Protein 3Q9V (pdb70)

Nearest PDB structures (foldseek):
  3q9v-assembly1_A  TM=1.010E+00  e=3.747E-18  Deinococcus radiodurans
  3q9v-assembly1_B-2  TM=9.767E-01  e=2.794E-15  Deinococcus radiodurans
  4u88-assembly2_B  TM=8.669E-01  e=4.379E-07  Staphylococcus aureus USA300-ISMMS1
  4qwq-assembly1_B  TM=8.942E-01  e=1.086E-06  Staphylococcus aureus
  1ys6-assembly1_A  TM=8.537E-01  e=1.824E-06  Mycobacterium tuberculosis

CATH classification: 1.10.10.10

Secondary structure (DSSP, 8-state):
--EEETTEEEETTTTEEEETTEEP---HHHHHHHHHHTTSTTPPPPHHHHHHHHHTT---TT--HHHHHHHHHHHHHHHTT-TT-S------------/---EEETTEEEETTTTEEEETTEE----HHHHHHHHHHTTSTT----HHHHHHHHSTT---TT--HHHHHHHHHHHHHHHTT--S-S------------

InterPro domains:
  IPR001789 Signal transduction response regulator, receiver domain [PF00072] (6-115)
  IPR001789 Signal transduction response regulator, receiver domain [PS50110] (5-118)
  IPR001789 Signal transduction response regulator, receiver domain [SM00448] (4-114)
  IPR001867 OmpR/PhoB-type DNA-binding domain [PF00486] (144-215)
  IPR001867 OmpR/PhoB-type DNA-binding domain [PS51755] (123-221)
  IPR001867 OmpR/PhoB-type DNA-binding domain [SM00862] (144-215)
  IPR001867 OmpR/PhoB-type DNA-binding domain [cd00383] (131-215)
  IPR011006 CheY-like superfamily [SSF52172] (1-179)
  IPR036388 Winged helix-like DNA-binding domain superfamily [G3DSA:1.10.10.10] (117-216)
  IPR039420 Transcriptional regulatory protein WalR-like [PTHR48111] (5-344)

B-factor: mean 20.54, std 7.73, range [3.42, 54.16]

Sequence (197 aa):
ESLSMGDLTLDPQKRLVTYKGEEELRLSPKEFDILALLIRQPGRVYSRQEIGQEIWQGRLPEGSNVVDVHMANLRAKLRDLDGYGLLRTVRGVGYALRGSESLSMGDLTLDPQKRLVTYKGEELRLSPKEFDILALLIRQPGRVYSRQEIGQEIWQGRLPEGSNVVDVHMANLRAKLRDLDGYGLLRTVRGVGYALRG

Structure (mmCIF, N/CA/C/O backbone):
data_3Q9V
#
_entry.id   3Q9V
#
_cell.length_a   49.251
_cell.length_b   37.602
_cell.length_c   48.573
_cell.angle_alpha   90.000
_cell.angle_beta   113.920
_cell.angle_gamma   90.000
#
_symmetry.space_group_name_H-M   'P 1 2 1'
#
loop_
_entity.id
_entity.type
_entity.pdbx_description
1 polymer 'DNA-binding response regulator'
2 water water
#
loop_
_atom_site.group_PDB
_atom_site.id
_atom_site.type_symbol
_atom_site.label_atom_id
_atom_site.label_alt_id
_atom_site.label_comp_id
_atom_site.label_asym_id
_atom_site.label_entity_id
_atom_site.label_seq_id
_atom_site.pdbx_PDB_ins_code
_atom_site.Cartn_x
_atom_site.Cartn_y
_atom_site.Cartn_z
_atom_site.occupancy
_atom_site.B_iso_or_equiv
_atom_site.auth_seq_id
_atom_site.auth_comp_id
_atom_site.auth_asym_id
_atom_site.auth_atom_id
_atom_site.pdbx_PDB_model_num
ATOM 1 N N . GLU A 1 36 ? -2.58900 21.71700 12.34100 1.000 39.27000 124 GLU A N 1
ATOM 2 C CA . GLU A 1 36 ? -2.65600 21.61000 10.88900 1.000 41.59000 124 GLU A CA 1
ATOM 3 C C . GLU A 1 36 ? -1.26100 21.40500 10.30000 1.000 31.50000 124 GLU A C 1
ATOM 4 O O . GLU A 1 36 ? -0.28700 21.23200 11.03500 1.000 34.08000 124 GLU A O 1
ATOM 10 N N . SER A 1 37 ? -1.16200 21.41800 8.97500 1.000 32.96000 125 SER A N 1
ATOM 11 C CA . SER A 1 37 ? 0.13100 21.26900 8.33000 1.000 25.25000 125 SER A CA 1
ATOM 12 C C . SER A 1 37 ? 0.74600 22.63100 8.05000 1.000 23.77000 125 SER A C 1
ATOM 13 O O . SER A 1 37 ? 0.05600 23.64600 7.91500 1.000 27.36000 125 SER A O 1
ATOM 16 N N . LEU A 1 38 ? 2.06700 22.63900 7.98000 1.000 16.87000 126 LEU A N 1
ATOM 17 C CA . LEU A 1 38 ? 2.84400 23.83200 7.71200 1.000 19.26000 126 LEU A CA 1
ATOM 18 C C . LEU A 1 38 ? 3.51900 23.63800 6.36900 1.000 22.79000 126 LEU A C 1
ATOM 19 O O . LEU A 1 38 ? 4.15600 22.60200 6.14200 1.000 20.26000 126 LEU A O 1
ATOM 24 N N . SER A 1 39 ? 3.35600 24.60500 5.47000 1.000 16.80000 127 SER A N 1
ATOM 25 C CA . SER A 1 39 ? 3.95000 24.51900 4.14800 1.000 16.91000 127 SER A CA 1
ATOM 26 C C . SER A 1 39 ? 5.06300 25.54000 4.01700 1.000 20.24000 127 SER A C 1
ATOM 27 O O . SER A 1 39 ? 4.95700 26.66400 4.51200 1.000 22.11000 127 SER A O 1
ATOM 30 N N . MET A 1 40 ? 6.12600 25.14200 3.34400 1.000 16.24000 128 MET A N 1
ATOM 31 C CA . MET A 1 40 ? 7.23000 26.05700 3.10100 1.000 18.46000 128 MET A CA 1
ATOM 32 C C . MET A 1 40 ? 7.78600 25.69200 1.73400 1.000 17.50000 128 MET A C 1
ATOM 33 O O . MET A 1 40 ? 8.31000 24.58800 1.55200 1.000 16.65000 128 MET A O 1
ATOM 38 N N . GLY A 1 41 ? 7.63800 26.59000 0.76600 1.000 18.47000 129 GLY A N 1
ATOM 39 C CA . GLY A 1 41 ? 7.90300 26.19600 -0.60400 1.000 21.34000 129 GLY A CA 1
ATOM 40 C C . GLY A 1 41 ? 7.05200 24.99300 -0.94500 1.000 19.16000 129 GLY A C 1
ATOM 41 O O . GLY A 1 41 ? 5.86300 24.93000 -0.60800 1.000 18.17000 129 GLY A O 1
ATOM 42 N N . ASP A 1 42 ? 7.66400 23.99900 -1.58300 1.000 16.27000 130 ASP A N 1
ATOM 43 C CA . ASP A 1 42 ? 6.95000 22.79200 -1.97000 1.000 16.91000 130 ASP A CA 1
ATOM 44 C C . ASP A 1 42 ? 6.95700 21.73100 -0.88900 1.000 14.91000 130 ASP A C 1
ATOM 45 O O . ASP A 1 42 ? 6.48900 20.61500 -1.13700 1.000 14.88000 130 ASP A O 1
ATOM 50 N N . LEU A 1 43 ? 7.45400 22.05900 0.29400 1.000 14.52000 131 LEU A N 1
ATOM 51 C CA . LEU A 1 43 ? 7.43500 21.14900 1.42500 1.000 14.46000 131 LEU A CA 1
ATOM 52 C C . LEU A 1 43 ? 6.18500 21.39000 2.25700 1.000 14.29000 131 LEU A C 1
ATOM 53 O O . LEU A 1 43 ? 5.83900 22.53700 2.55100 1.000 18.40000 131 LEU A O 1
ATOM 58 N N . THR A 1 44 ? 5.50600 20.31300 2.64000 1.000 13.67000 132 THR A N 1
ATOM 59 C CA . THR A 1 44 ? 4.40700 20.41900 3.58600 1.000 12.81000 132 THR A CA 1
ATOM 60 C C . THR A 1 44 ? 4.62900 19.39700 4.68000 1.000 15.73000 132 THR A C 1
ATOM 61 O O . THR A 1 44 ? 4.80300 18.20900 4.39100 1.000 15.16000 132 THR A O 1
ATOM 65 N N . LEU A 1 45 ? 4.64900 19.85900 5.92700 1.000 15.58000 133 LEU A N 1
ATOM 66 C CA . LEU A 1 45 ? 4.98200 19.00900 7.06200 1.000 15.20000 133 LEU A CA 1
ATOM 67 C C . LEU A 1 45 ? 3.85900 19.06100 8.08900 1.000 15.78000 133 LEU A C 1
ATOM 68 O O . LEU A 1 45 ? 3.43500 20.14200 8.50200 1.000 16.22000 133 LEU A O 1
ATOM 73 N N . ASP A 1 46 ? 3.39700 1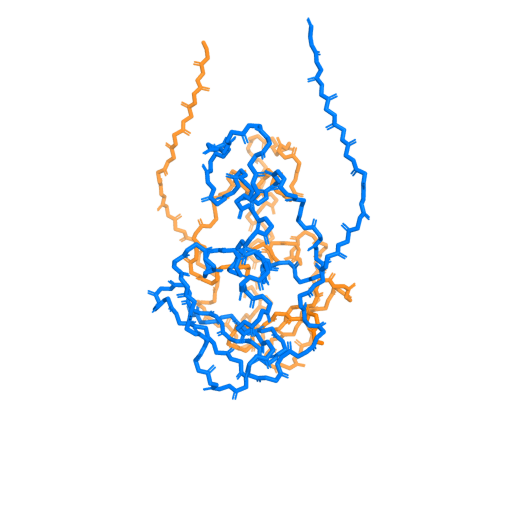7.89100 8.51200 1.000 14.52000 134 ASP A N 1
ATOM 74 C CA . ASP A 1 46 ? 2.35000 17.77400 9.53000 1.000 15.20000 134 ASP A CA 1
ATOM 75 C C . ASP A 1 46 ? 2.91000 16.97300 10.69500 1.000 15.27000 134 ASP A C 1
ATOM 76 O O . ASP A 1 46 ? 3.07600 15.74700 10.58200 1.000 13.77000 134 ASP A O 1
ATOM 81 N N . PRO A 1 47 ? 3.25700 17.61800 11.81200 1.000 16.14000 135 PRO A N 1
ATOM 82 C CA . PRO A 1 47 ? 3.86900 16.88100 12.93000 1.000 21.53000 135 PRO A CA 1
ATOM 83 C C . PRO A 1 47 ? 2.97000 15.82200 13.53500 1.000 18.99000 135 PRO A C 1
ATOM 84 O O . PRO A 1 47 ? 3.47100 14.78300 13.98900 1.000 19.25000 135 PRO A O 1
ATOM 88 N N . GLN A 1 48 ? 1.65900 16.05500 13.57400 1.000 20.20000 136 GLN A N 1
ATOM 89 C CA . GLN A 1 48 ? 0.76700 15.08800 14.20300 1.000 20.78000 136 GLN A CA 1
ATOM 90 C C . GLN A 1 48 ? 0.68300 13.81200 13.37800 1.000 20.18000 136 GLN A C 1
ATOM 91 O O . GLN A 1 48 ? 0.71400 12.70400 13.92400 1.000 22.31000 136 GLN A O 1
ATOM 97 N N . LYS A 1 49 ? 0.59700 13.94500 12.05400 1.000 16.74000 137 LYS A N 1
ATOM 98 C CA . LYS A 1 49 ? 0.56500 12.76300 11.19900 1.000 14.77000 137 LYS A CA 1
ATOM 99 C C . LYS A 1 49 ? 1.93800 12.18600 10.91100 1.000 14.30000 137 LYS A C 1
ATOM 100 O O . LYS A 1 49 ? 2.01200 11.11500 10.30000 1.000 14.06000 137 LYS A O 1
ATOM 106 N N . ARG A 1 50 ? 3.01500 12.86300 11.31400 1.000 15.05000 138 ARG A N 1
ATOM 107 C CA . ARG A 1 50 ? 4.36800 12.46200 10.93200 1.000 14.75000 138 ARG A CA 1
ATOM 108 C C . ARG A 1 50 ? 4.46000 12.33000 9.41900 1.000 15.28000 138 ARG A C 1
ATOM 109 O O . ARG A 1 50 ? 5.05000 11.38500 8.88700 1.000 15.32000 138 ARG A O 1
ATOM 117 N N . LEU A 1 51 ? 3.85400 13.28500 8.71900 1.000 11.80000 139 LEU A N 1
ATOM 118 C CA . LEU A 1 51 ? 3.76100 13.25500 7.26400 1.000 12.63000 139 LEU A CA 1
ATOM 119 C C . LEU A 1 51 ? 4.41300 14.50300 6.70500 1.000 14.06000 139 LEU A C 1
ATOM 120 O O . LEU A 1 51 ? 4.05300 15.62000 7.08500 1.000 14.33000 139 LEU A O 1
ATOM 125 N N . VAL A 1 52 ? 5.37700 14.32400 5.81700 1.000 12.71000 140 VAL A N 1
ATOM 126 C CA . VAL A 1 52 ? 5.97300 15.45800 5.13000 1.000 10.32000 140 VAL A CA 1
ATOM 127 C C . VAL A 1 52 ? 6.03500 15.11300 3.66000 1.000 15.42000 140 VAL A C 1
ATOM 128 O O . VAL A 1 52 ? 6.39300 13.98500 3.29300 1.000 13.70000 140 VAL A O 1
ATOM 132 N N . THR A 1 53 ? 5.64400 16.05300 2.81700 1.000 10.98000 141 THR A N 1
ATOM 133 C CA . THR A 1 53 ? 5.66000 15.84300 1.38600 1.000 12.43000 141 THR A CA 1
ATOM 134 C C . THR A 1 53 ? 6.51600 16.89800 0.72200 1.000 13.38000 141 THR A C 1
ATOM 135 O O . THR A 1 53 ? 6.60900 18.02800 1.19600 1.000 11.83000 141 THR A O 1
ATOM 139 N N . TYR A 1 54 ? 7.13100 16.51100 -0.38600 1.000 12.20000 142 TYR A N 1
ATOM 140 C CA . TYR A 1 54 ? 7.78800 17.45600 -1.27700 1.000 10.53000 142 TYR A CA 1
ATOM 141 C C . TYR A 1 54 ? 7.10900 17.34800 -2.63400 1.000 13.94000 142 TYR A C 1
ATOM 142 O O . TYR A 1 54 ? 7.12300 16.28100 -3.25000 1.000 14.34000 142 TYR A O 1
ATOM 151 N N . LYS A 1 55 ? 6.50700 18.45000 -3.08300 1.000 12.41000 143 LYS A N 1
ATOM 152 C CA . LYS A 1 55 ? 5.71700 18.45500 -4.31500 1.000 15.20000 143 LYS A CA 1
ATOM 153 C C . LYS A 1 55 ? 4.70400 17.31700 -4.31000 1.000 15.95000 143 LYS A C 1
ATOM 154 O O . LYS A 1 55 ? 4.54000 16.59200 -5.29600 1.000 16.79000 143 LYS A O 1
ATOM 160 N N . GLY A 1 56 ? 4.04700 17.14200 -3.16200 1.000 15.81000 144 GLY A N 1
ATOM 161 C CA . GLY A 1 56 ? 2.97000 16.18900 -3.00800 1.000 14.38000 144 GLY A CA 1
ATOM 162 C C . GLY A 1 56 ? 3.38600 14.75200 -2.79000 1.000 15.43000 144 GLY A C 1
ATOM 163 O O . GLY A 1 56 ? 2.52000 13.91800 -2.50200 1.000 16.87000 144 GLY A O 1
ATOM 164 N N . GLU A 1 57 ? 4.67400 14.42900 -2.91500 1.000 12.29000 145 GLU A N 1
ATOM 165 C CA . GLU A 1 57 ? 5.16200 13.07100 -2.73600 1.000 14.84000 145 GLU A CA 1
ATOM 166 C C . GLU A 1 57 ? 5.71600 12.90700 -1.33500 1.000 11.54000 145 GLU A C 1
ATOM 167 O O . GLU A 1 57 ? 6.41800 13.78500 -0.83200 1.000 14.25000 145 GLU A O 1
ATOM 173 N N . GLU A 1 58 ? 5.40800 11.78000 -0.70800 1.000 13.44000 146 GLU A N 1
ATOM 174 C CA A GLU A 1 58 ? 5.81000 11.58100 0.67400 0.496 16.49000 146 GLU A CA 1
ATOM 175 C CA B GLU A 1 58 ? 5.81300 11.59300 0.67400 0.504 16.49000 146 GLU A CA 1
ATOM 176 C C . GLU A 1 58 ? 7.31500 11.38100 0.77300 1.000 15.97000 146 GLU A C 1
ATOM 177 O O . GLU A 1 58 ? 7.88900 10.53300 0.07600 1.000 16.58000 146 GLU A O 1
ATOM 188 N N . LEU A 1 59 ? 7.94500 12.16600 1.63700 1.000 12.43000 147 LEU A N 1
ATOM 189 C CA . LEU A 1 59 ? 9.32400 11.94500 2.03700 1.000 14.46000 147 LEU A CA 1
ATOM 190 C C . LEU A 1 59 ? 9.31700 10.86500 3.10500 1.000 17.92000 147 LEU A C 1
ATOM 191 O O . LEU A 1 59 ? 8.71600 11.04600 4.17300 1.000 25.19000 147 LEU A O 1
ATOM 196 N N . ARG A 1 60 ? 9.97200 9.75000 2.83700 1.000 16.42000 148 ARG A N 1
ATOM 197 C CA . ARG A 1 60 ? 9.94100 8.63700 3.77900 1.000 17.40000 148 ARG A CA 1
ATOM 198 C C . ARG A 1 60 ? 11.15300 8.76500 4.69100 1.000 16.75000 148 ARG A C 1
ATOM 199 O O . ARG A 1 60 ? 12.20700 8.16000 4.49100 1.000 22.99000 148 ARG A O 1
ATOM 207 N N . LEU A 1 61 ? 10.97100 9.57700 5.72300 1.000 14.13000 149 LEU A N 1
ATOM 208 C CA . LEU A 1 61 ? 12.03200 9.91400 6.64900 1.000 14.16000 149 LEU A CA 1
ATOM 209 C C . LEU A 1 61 ? 12.02300 8.96600 7.83000 1.000 13.65000 149 LEU A C 1
ATOM 210 O O . LEU A 1 61 ? 10.97500 8.45800 8.24000 1.000 16.21000 149 LEU A O 1
ATOM 215 N N . SER A 1 62 ? 13.21000 8.73000 8.37500 1.000 14.55000 150 SER A N 1
ATOM 216 C CA . SER A 1 62 ? 13.29000 8.10200 9.66800 1.000 14.08000 150 SER A CA 1
ATOM 217 C C . SER A 1 62 ? 12.73600 9.05900 10.71800 1.000 13.42000 150 SER A C 1
ATOM 218 O O . SER A 1 62 ? 12.58200 10.26100 10.46500 1.000 10.73000 150 SER A O 1
ATOM 221 N N . PRO A 1 63 ? 12.42100 8.55200 11.90800 1.000 10.39000 151 PRO A N 1
ATOM 222 C CA . PRO A 1 63 ? 11.86200 9.46700 12.91400 1.000 9.62000 151 PRO A CA 1
ATOM 223 C C . PRO A 1 63 ? 12.77900 10.62900 13.24800 1.000 10.94000 151 PRO A C 1
ATOM 224 O O . PRO A 1 63 ? 12.29200 11.76000 13.39100 1.000 10.88000 151 PRO A O 1
ATOM 228 N N . LYS A 1 64 ? 14.09100 10.39500 13.37900 1.000 11.17000 152 LYS A N 1
ATOM 229 C CA . LYS A 1 64 ? 14.99000 11.49500 13.70800 1.000 10.99000 152 LYS A CA 1
ATOM 230 C C . LYS A 1 64 ? 15.14800 12.42800 12.52500 1.000 11.92000 152 LYS A C 1
ATOM 231 O O . LYS A 1 64 ? 15.26900 13.64500 12.71400 1.000 10.31000 152 LYS A O 1
ATOM 237 N N . GLU A 1 65 ? 15.16500 11.87800 11.30300 1.000 11.16000 153 GLU A N 1
ATOM 238 C CA . GLU A 1 65 ? 15.19000 12.72700 10.11200 1.000 10.48000 153 GLU A CA 1
ATOM 239 C C . GLU A 1 65 ? 13.97200 13.63300 10.07700 1.000 9.71000 153 GLU A C 1
ATOM 240 O O . GLU A 1 65 ? 14.08600 14.83100 9.81300 1.000 9.56000 153 GLU A O 1
ATOM 246 N N . PHE A 1 66 ? 12.79700 13.07300 10.35400 1.000 10.52000 154 PHE A N 1
ATOM 247 C CA . PHE A 1 66 ? 11.59300 13.88300 10.44100 1.000 9.88000 154 PHE A CA 1
ATOM 248 C C . PHE A 1 66 ? 11.73100 14.96500 11.50600 1.000 8.27000 154 PHE A C 1
ATOM 249 O O . PHE A 1 66 ? 11.40300 16.13300 11.26500 1.000 10.53000 154 PHE A O 1
ATOM 257 N N . ASP A 1 67 ? 12.21800 14.59600 12.69500 1.000 9.67000 155 ASP A N 1
ATOM 258 C CA . ASP A 1 67 ? 12.35300 15.58200 13.76500 1.000 10.66000 155 ASP A CA 1
ATOM 259 C C . ASP A 1 67 ? 13.28200 16.71000 13.35200 1.000 9.26000 155 ASP A C 1
ATOM 260 O O . ASP A 1 67 ? 13.02600 17.88800 13.66100 1.000 10.25000 155 ASP A O 1
ATOM 265 N N . ILE A 1 68 ? 14.36300 16.36400 12.64500 1.000 8.78000 156 ILE A N 1
ATOM 266 C CA . ILE A 1 68 ? 15.29700 17.37600 12.16100 1.000 8.90000 156 ILE A CA 1
ATOM 267 C C . ILE A 1 68 ? 14.60100 18.31000 11.18200 1.000 9.98000 156 ILE A C 1
ATOM 268 O O . ILE A 1 68 ? 14.69600 19.53500 11.29200 1.000 11.34000 156 ILE A O 1
ATOM 273 N N . LEU A 1 69 ? 13.88700 17.74600 10.20700 1.000 9.61000 157 LEU A N 1
ATOM 274 C CA . LEU A 1 69 ? 13.24000 18.59600 9.21600 1.000 10.66000 157 LEU A CA 1
ATOM 275 C C . LEU A 1 69 ? 12.16500 19.45500 9.86900 1.000 12.39000 157 LEU A C 1
ATOM 276 O O . LEU A 1 69 ? 11.99400 20.62900 9.51200 1.000 12.57000 157 LEU A O 1
ATOM 281 N N . ALA A 1 70 ? 11.43800 18.89600 10.83700 1.000 9.58000 158 ALA A N 1
ATOM 282 C CA . ALA A 1 70 ? 10.41700 19.69000 11.52400 1.000 10.08000 158 ALA A CA 1
ATOM 283 C C . ALA A 1 70 ? 11.03200 20.84900 12.29500 1.000 13.85000 158 ALA A C 1
ATOM 284 O O . ALA A 1 70 ? 10.38300 21.88300 12.48700 1.000 14.82000 158 ALA A O 1
ATOM 286 N N . LEU A 1 71 ? 12.26300 20.69300 12.76400 1.000 10.63000 159 LEU A N 1
ATOM 287 C CA . LEU A 1 71 ? 12.94800 21.79800 13.42500 1.000 10.11000 159 LEU A CA 1
ATOM 288 C C . LEU A 1 71 ? 13.36100 22.85100 12.41700 1.000 12.83000 159 LEU A C 1
ATOM 289 O O . LEU A 1 71 ? 13.14900 24.05100 12.63000 1.000 11.90000 159 LEU A O 1
ATOM 294 N N . LEU A 1 72 ? 13.94600 22.41900 11.30500 1.000 10.18000 160 LEU A N 1
ATOM 295 C CA . LEU A 1 72 ? 14.52300 23.38300 10.37100 1.000 10.90000 160 LEU A CA 1
ATOM 296 C C . LEU A 1 72 ? 13.45200 24.17200 9.64500 1.000 14.00000 160 LEU A C 1
ATOM 297 O O . LEU A 1 72 ? 13.67700 25.33500 9.29000 1.000 13.20000 160 LEU A O 1
ATOM 302 N N . ILE A 1 73 ? 12.28300 23.57000 9.43300 1.000 12.37000 161 ILE A N 1
ATOM 303 C CA . ILE A 1 73 ? 11.22300 24.25300 8.69700 1.000 12.93000 161 ILE A CA 1
ATOM 304 C C . ILE A 1 73 ? 10.59600 25.38300 9.51000 1.000 13.51000 161 ILE A C 1
ATOM 305 O O . ILE A 1 73 ? 9.94400 26.26200 8.93800 1.000 16.23000 161 ILE A O 1
ATOM 310 N N . ARG A 1 74 ? 10.79600 25.38500 10.83000 1.000 13.68000 162 ARG A N 1
ATOM 311 C CA . ARG A 1 74 ? 10.18100 26.38300 11.70000 1.000 12.12000 162 ARG A CA 1
ATOM 312 C C . ARG A 1 74 ? 10.67800 27.78200 11.40800 1.000 1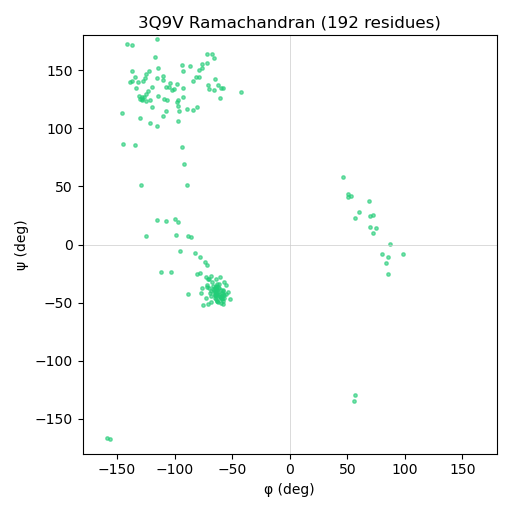5.87000 162 ARG A C 1
ATOM 313 O O . ARG A 1 74 ? 9.90700 28.74000 11.53100 1.000 17.99000 162 ARG A O 1
ATOM 321 N N . GLN A 1 75 ? 11.95300 27.92500 11.05700 1.000 14.98000 163 GLN A N 1
ATOM 322 C CA . GLN A 1 75 ? 12.53700 29.22000 10.71800 1.000 18.59000 163 GLN A CA 1
ATOM 323 C C . GLN A 1 75 ? 13.34300 28.99900 9.45600 1.000 16.21000 163 GLN A C 1
ATOM 324 O O . GLN A 1 75 ? 14.54900 28.72200 9.51500 1.000 18.62000 163 GLN A O 1
ATOM 330 N N . PRO A 1 76 ? 12.70400 29.08000 8.29300 1.000 16.78000 164 PRO A N 1
ATOM 331 C CA . PRO A 1 76 ? 13.40400 28.74700 7.05400 1.000 16.93000 164 PRO A CA 1
ATOM 332 C C . PRO A 1 76 ? 14.56700 29.69300 6.82200 1.000 18.98000 164 PRO A C 1
ATOM 333 O O . PRO A 1 76 ? 14.46700 30.90600 7.04200 1.000 21.41000 164 PRO A O 1
ATOM 337 N N . GLY A 1 77 ? 15.68700 29.11700 6.39800 1.000 18.97000 165 GLY A N 1
ATOM 338 C CA . GLY A 1 77 ? 16.91900 29.84700 6.24700 1.000 21.60000 165 GLY A CA 1
ATOM 339 C C . GLY A 1 77 ? 17.72900 30.01000 7.51100 1.000 20.23000 165 GLY A C 1
ATOM 340 O O . GLY A 1 77 ? 18.90500 30.38200 7.42700 1.000 24.05000 165 GLY A O 1
ATOM 341 N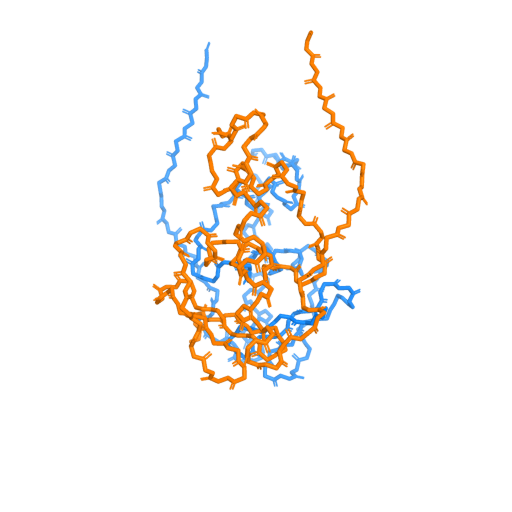 N . ARG A 1 78 ? 17.14000 29.78500 8.68500 1.000 18.18000 166 ARG A N 1
ATOM 342 C CA . ARG A 1 78 ? 17.92700 29.82300 9.91200 1.000 17.96000 166 ARG A CA 1
ATOM 343 C C . ARG A 1 78 ? 18.92500 28.68100 9.88800 1.000 20.46000 166 ARG A C 1
ATOM 344 O O . ARG A 1 78 ? 18.57400 27.54900 9.55000 1.000 16.62000 166 ARG A O 1
ATOM 352 N N . VAL A 1 79 ? 20.17600 28.98200 10.21000 1.000 18.13000 167 VAL A N 1
ATOM 353 C CA . VAL A 1 79 ? 21.22300 27.97400 10.25600 1.000 14.69000 167 VAL A CA 1
ATOM 354 C C . VAL A 1 79 ? 21.25000 27.38400 11.65500 1.000 15.49000 167 VAL A C 1
ATOM 355 O O . VAL A 1 79 ? 21.51800 28.08600 12.63300 1.000 16.95000 167 VAL A O 1
ATOM 359 N N . TYR A 1 80 ? 20.96500 26.09400 11.75700 1.000 13.88000 168 TYR A N 1
ATOM 360 C CA . TYR A 1 80 ? 21.03600 25.39200 13.02500 1.000 13.95000 168 TYR A CA 1
ATOM 361 C C . TYR A 1 80 ? 22.37300 24.67200 13.10300 1.000 13.40000 168 TYR A C 1
ATOM 362 O O . TYR A 1 80 ? 22.68600 23.84900 12.23500 1.000 14.79000 168 TYR A O 1
ATOM 371 N N . SER A 1 81 ? 23.16100 24.96900 14.13400 1.000 14.33000 169 SER A N 1
ATOM 372 C CA . SER A 1 81 ? 24.46700 24.34100 14.23000 1.000 14.63000 169 SER A CA 1
ATOM 373 C C . SER A 1 81 ? 24.32600 22.86600 14.59200 1.000 12.62000 169 SER A C 1
ATOM 374 O O . SER A 1 81 ? 23.27500 22.40900 15.04500 1.000 13.27000 169 SER A O 1
ATOM 377 N N . ARG A 1 82 ? 25.40800 22.11500 14.38900 1.000 12.60000 170 ARG A N 1
ATOM 378 C CA . ARG A 1 82 ? 25.40700 20.71300 14.78800 1.000 12.36000 170 ARG A CA 1
ATOM 379 C C . ARG A 1 82 ? 24.96500 20.54400 16.23300 1.000 14.60000 170 ARG A C 1
ATOM 380 O O . ARG A 1 82 ? 24.14300 19.67900 16.54900 1.000 12.91000 170 ARG A O 1
ATOM 388 N N . GLN A 1 83 ? 25.52200 21.35100 17.13000 1.000 13.93000 171 GLN A N 1
ATOM 389 C CA . GLN A 1 83 ? 25.20700 21.16300 18.53700 1.000 14.15000 171 GLN A CA 1
ATOM 390 C C . GLN A 1 83 ? 23.79900 21.62500 18.85600 1.000 11.85000 171 GLN A C 1
ATOM 391 O O . GLN A 1 83 ? 23.16800 21.08700 19.77800 1.000 13.42000 171 GLN A O 1
ATOM 397 N N . GLU A 1 84 ? 23.27200 22.59800 18.09800 1.000 12.19000 172 GLU A N 1
ATOM 398 C CA . GLU A 1 84 ? 21.87100 22.97200 18.26900 1.000 12.09000 172 GLU A CA 1
ATOM 399 C C . GLU A 1 84 ? 20.94900 21.81500 17.88300 1.000 12.02000 172 GLU A C 1
ATOM 400 O O . GLU A 1 84 ? 20.00000 21.47500 18.61100 1.000 11.11000 172 GLU A O 1
ATOM 406 N N . ILE A 1 85 ? 21.22000 21.18800 16.73900 1.000 11.71000 173 ILE A N 1
ATOM 407 C CA . ILE A 1 85 ? 20.43700 20.02600 16.33600 1.000 12.52000 173 ILE A CA 1
ATOM 408 C C . ILE A 1 85 ? 20.62000 18.89500 17.33600 1.000 11.37000 173 ILE A C 1
ATOM 409 O O . ILE A 1 85 ? 19.65500 18.21800 17.70500 1.000 10.53000 173 ILE A O 1
ATOM 414 N N . GLY A 1 86 ? 21.85800 18.66200 17.78400 1.000 10.91000 174 GLY A N 1
ATOM 415 C CA . GLY A 1 86 ? 22.07700 17.65500 18.80900 1.000 12.24000 174 GLY A CA 1
ATOM 416 C C . GLY A 1 86 ? 21.29000 17.94300 20.07900 1.000 10.54000 174 GLY A C 1
ATOM 417 O O . GLY A 1 86 ? 20.73000 17.03400 20.69700 1.000 11.29000 174 GLY A O 1
ATOM 418 N N . GLN A 1 87 ? 21.23300 19.21100 20.47000 1.000 10.12000 175 GLN A N 1
ATOM 419 C CA . GLN A 1 87 ? 20.47700 19.57800 21.66800 1.000 10.73000 175 GLN A CA 1
ATOM 420 C C . GLN A 1 87 ? 18.98200 19.38900 21.46900 1.000 12.25000 175 GLN A C 1
ATOM 421 O O . GLN A 1 87 ? 18.30200 18.77800 22.30300 1.000 12.57000 175 GLN A O 1
ATOM 427 N N . GLU A 1 88 ? 18.44700 19.91000 20.36900 1.000 10.29000 176 GLU A N 1
ATOM 428 C CA . GLU A 1 88 ? 17.00200 19.90700 20.20000 1.000 10.85000 176 GLU A CA 1
ATOM 429 C C . GLU A 1 88 ? 16.46900 18.51000 19.91900 1.000 10.13000 176 GLU A C 1
ATOM 430 O O . GLU A 1 88 ? 15.35100 18.17100 20.32900 1.000 12.63000 176 GLU A O 1
ATOM 436 N N . ILE A 1 89 ? 17.23100 17.70300 19.19000 1.000 8.32000 177 ILE A N 1
ATOM 437 C CA . ILE A 1 89 ? 16.72900 16.43300 18.68200 1.000 9.64000 177 ILE A CA 1
ATOM 438 C C . ILE A 1 89 ? 17.23700 15.24800 19.49300 1.000 11.35000 177 ILE A C 1
ATOM 439 O O . ILE A 1 89 ? 16.57400 14.20000 19.52400 1.000 11.26000 177 ILE A O 1
ATOM 444 N N . TRP A 1 90 ? 18.36300 15.38700 20.18200 1.000 9.35000 178 TRP A N 1
ATOM 445 C CA . TRP A 1 90 ? 18.89600 14.30100 20.98600 1.000 10.94000 178 TRP A CA 1
ATOM 446 C C . TRP A 1 90 ? 19.12500 14.69100 22.43900 1.000 11.39000 178 TRP A C 1
ATOM 447 O O . TRP A 1 90 ? 19.71100 13.90300 23.18600 1.000 12.06000 178 TRP A O 1
ATOM 458 N N . GLN A 1 91 ? 18.69000 15.88000 22.85600 1.000 12.71000 179 GLN A N 1
ATOM 459 C CA . GLN A 1 91 ? 18.88700 16.35900 24.23100 1.000 11.78000 179 GLN A CA 1
ATOM 460 C C . GLN A 1 91 ? 20.36300 16.44900 24.59400 1.000 13.07000 179 GLN A C 1
ATOM 461 O O . GLN A 1 91 ? 20.74100 16.29900 25.76000 1.000 13.47000 179 GLN A O 1
ATOM 467 N N . GLY A 1 92 ? 21.20900 16.66000 23.59000 1.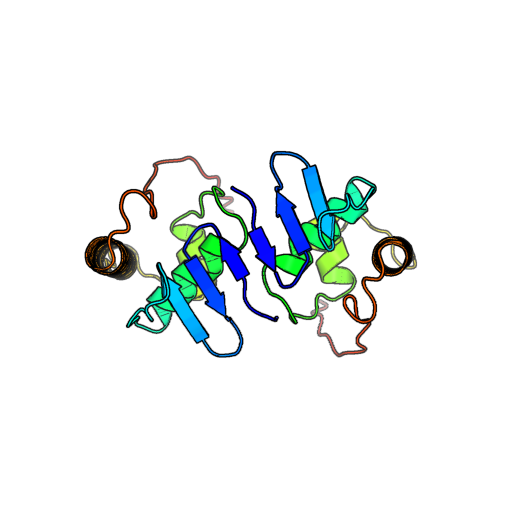000 10.37000 180 GLY A N 1
ATOM 468 C CA . GLY A 1 92 ? 22.63700 16.75200 23.82600 1.000 15.65000 180 GLY A CA 1
ATOM 469 C C . GLY A 1 92 ? 23.31200 15.44300 24.16200 1.000 15.73000 180 GLY A C 1
ATOM 470 O O . GLY A 1 92 ? 24.48400 15.45000 24.55100 1.000 19.47000 180 GLY A O 1
ATOM 471 N N . ARG A 1 93 ? 22.61100 14.32500 24.02300 1.000 12.74000 181 ARG A N 1
ATOM 472 C CA . ARG A 1 93 ? 23.12000 12.99500 24.37500 1.000 12.62000 181 ARG A CA 1
ATOM 473 C C . ARG A 1 93 ? 23.83000 12.35200 23.19400 1.000 17.59000 181 ARG A C 1
ATOM 474 O O . ARG A 1 93 ? 23.55100 11.22200 22.77800 1.000 18.53000 181 ARG A O 1
ATOM 482 N N . LEU A 1 94 ? 24.75200 13.11600 22.62800 1.000 14.19000 182 LEU A N 1
ATOM 483 C CA . LEU A 1 94 ? 25.63900 12.60700 21.60600 1.000 15.34000 182 LEU A CA 1
ATOM 484 C C . LEU A 1 94 ? 27.07100 12.72800 22.09900 1.000 14.81000 182 LEU A C 1
ATOM 485 O O . LEU A 1 94 ? 27.44000 13.75600 22.67700 1.000 16.75000 182 LEU A O 1
ATOM 490 N N . PRO A 1 95 ? 27.88300 11.69500 21.92400 1.000 14.62000 183 PRO A N 1
ATOM 491 C CA . PRO A 1 95 ? 29.25700 11.73400 22.43300 1.000 17.02000 183 PRO A CA 1
ATOM 492 C C . PRO A 1 95 ? 30.15200 12.58500 21.55200 1.000 20.30000 183 PRO A C 1
ATOM 493 O O . PRO A 1 95 ? 29.92200 12.72900 20.35200 1.000 18.78000 183 PRO A O 1
ATOM 497 N N . GLU A 1 96 ? 31.18400 13.16200 22.17300 1.000 19.25000 184 GLU A N 1
ATOM 498 C CA . GLU A 1 96 ? 32.15500 13.94600 21.42200 1.000 24.14000 184 GLU A CA 1
ATOM 499 C C . GLU A 1 96 ? 32.77400 13.07800 20.33700 1.000 21.23000 184 GLU A C 1
ATOM 500 O O . GLU A 1 96 ? 33.11000 11.91200 20.57100 1.000 21.80000 184 GLU A O 1
ATOM 506 N N . GLY A 1 97 ? 32.87800 13.63400 19.13400 1.000 21.78000 185 GLY A N 1
ATOM 507 C CA . GLY A 1 97 ? 33.43000 12.91700 18.01300 1.000 22.78000 185 GLY A CA 1
ATOM 508 C C . GLY A 1 97 ? 32.43200 12.08700 17.24000 1.000 21.97000 185 GLY A C 1
ATOM 509 O O . GLY A 1 97 ? 32.82200 11.42500 16.27100 1.000 25.18000 185 GLY A O 1
ATOM 510 N N . SER A 1 98 ? 31.16400 12.08800 17.63500 1.000 19.02000 186 SER A N 1
ATOM 511 C CA . SER A 1 98 ? 30.17700 11.34500 16.87600 1.000 19.97000 186 SER A CA 1
ATOM 512 C C . SER A 1 98 ? 29.82500 12.09900 15.60600 1.000 18.22000 186 SER A C 1
ATOM 513 O O . SER A 1 98 ? 29.94000 13.32600 15.53400 1.000 22.17000 186 SER A O 1
ATOM 516 N N . ASN A 1 99 ? 29.36400 11.35300 14.60400 1.000 14.84000 187 ASN A N 1
ATOM 517 C CA . ASN A 1 99 ? 28.92500 11.93700 13.34400 1.000 16.27000 187 ASN A CA 1
ATOM 518 C C . ASN A 1 99 ? 27.41300 11.88600 13.19800 1.000 16.27000 187 ASN A C 1
ATOM 519 O O . ASN A 1 99 ? 26.89100 11.97900 12.08500 1.000 17.32000 187 ASN A O 1
ATOM 524 N N . VAL A 1 100 ? 26.70600 11.74400 14.31800 1.000 15.36000 188 VAL A N 1
ATOM 525 C CA . VAL A 1 100 ? 25.27900 11.45300 14.29200 1.000 14.47000 188 VAL A CA 1
ATOM 526 C C . VAL A 1 100 ? 24.52900 12.52500 13.52300 1.000 14.47000 188 VAL A C 1
ATOM 527 O O . VAL A 1 100 ? 23.72900 12.23300 12.62700 1.000 12.98000 188 VAL A O 1
ATOM 531 N N . VAL A 1 101 ? 24.76200 13.78900 13.86100 1.000 13.63000 189 VAL A N 1
ATOM 532 C CA . VAL A 1 101 ? 24.01600 14.83900 13.18100 1.000 12.36000 189 VAL A CA 1
ATOM 533 C C . VAL A 1 101 ? 24.32400 14.82800 11.68400 1.000 11.57000 189 VAL A C 1
ATOM 534 O O . VAL A 1 101 ? 23.41400 14.79600 10.85100 1.000 13.24000 189 VAL A O 1
ATOM 538 N N . ASP A 1 102 ? 25.61200 14.80500 11.32500 1.000 14.07000 190 ASP A N 1
ATOM 539 C CA . ASP A 1 102 ? 25.96600 14.90000 9.90800 1.000 13.27000 190 ASP A CA 1
ATOM 540 C C . ASP A 1 102 ? 25.39900 13.73600 9.10600 1.000 13.07000 190 ASP A C 1
ATOM 541 O O . ASP A 1 102 ? 24.93100 13.93300 7.97800 1.000 13.67000 190 ASP A O 1
ATOM 546 N N . VAL A 1 103 ? 25.47500 12.51500 9.64100 1.000 12.65000 191 VAL A N 1
ATOM 547 C CA . VAL A 1 103 ? 24.97000 11.36500 8.89600 1.000 12.62000 191 VAL A CA 1
ATOM 548 C C . VAL A 1 103 ? 23.46600 11.49000 8.68800 1.000 16.50000 191 VAL A C 1
ATOM 549 O O . VAL A 1 103 ? 22.94300 11.16900 7.61500 1.000 15.52000 191 VAL A O 1
ATOM 553 N N . HIS A 1 104 ? 22.74900 11.99800 9.69400 1.000 14.00000 192 HIS A N 1
ATOM 554 C CA . HIS A 1 104 ? 21.31700 12.17700 9.50500 1.000 12.81000 192 HIS A CA 1
ATOM 555 C C . HIS A 1 104 ? 21.03000 13.29600 8.51500 1.000 9.14000 192 HIS A C 1
ATOM 556 O O . HIS A 1 104 ? 20.11000 13.19600 7.69500 1.000 12.19000 192 HIS A O 1
ATOM 563 N N . MET A 1 105 ? 21.81800 14.36400 8.55300 1.000 11.07000 193 MET A N 1
ATOM 564 C CA . MET A 1 105 ? 21.62100 15.43300 7.58600 1.000 16.16000 193 MET A CA 1
ATOM 565 C C . MET A 1 105 ? 21.89000 14.93800 6.17700 1.000 13.89000 193 MET A C 1
ATOM 566 O O . MET A 1 105 ? 21.16700 15.28600 5.23900 1.000 14.27000 193 MET A O 1
ATOM 571 N N . ALA A 1 106 ? 22.93100 14.11600 6.01100 1.000 13.69000 194 ALA A N 1
ATOM 572 C CA . ALA A 1 106 ? 23.23800 13.60400 4.68600 1.000 14.39000 194 ALA A CA 1
ATOM 573 C C . ALA A 1 106 ? 22.11500 12.71500 4.18000 1.000 10.60000 194 ALA A C 1
ATOM 574 O O . ALA A 1 106 ? 21.70000 12.83000 3.02000 1.000 15.10000 194 ALA A O 1
ATOM 576 N N . ASN A 1 107 ? 21.55200 11.87600 5.05500 1.000 13.64000 195 ASN A N 1
ATOM 577 C CA . ASN A 1 107 ? 20.45800 11.01200 4.61900 1.000 16.24000 195 ASN A CA 1
ATOM 578 C C . ASN A 1 107 ? 19.21600 11.83300 4.31000 1.000 14.87000 195 ASN A C 1
ATOM 579 O O . ASN A 1 107 ? 18.50100 11.56400 3.33500 1.000 15.38000 195 ASN A O 1
ATOM 584 N N . LEU A 1 108 ? 18.94900 12.84900 5.12900 1.000 13.04000 196 LEU A N 1
ATOM 585 C CA . LEU A 1 108 ? 17.84300 13.75500 4.85500 1.000 15.85000 196 LEU A CA 1
ATOM 586 C C . LEU A 1 108 ? 17.98400 14.42000 3.48400 1.000 15.16000 196 LEU A C 1
ATOM 587 O O . LEU A 1 108 ? 17.03700 14.42900 2.69000 1.000 14.90000 196 LEU A O 1
ATOM 592 N N . ARG A 1 109 ? 19.17200 14.96600 3.17300 1.000 11.36000 197 ARG A N 1
ATOM 593 C CA . ARG A 1 109 ? 19.34200 15.61900 1.88100 1.000 13.65000 197 ARG A CA 1
ATOM 594 C C . ARG A 1 109 ? 19.15200 14.64300 0.73100 1.000 13.12000 197 ARG A C 1
ATOM 595 O O . ARG A 1 109 ? 18.55600 14.99200 -0.29300 1.000 14.44000 197 ARG A O 1
ATOM 603 N N . ALA A 1 110 ? 19.66900 13.42100 0.87000 1.000 12.45000 198 ALA A N 1
ATOM 604 C CA . ALA A 1 110 ? 19.47200 12.43200 -0.18500 1.000 14.69000 198 ALA A CA 1
ATOM 605 C C . ALA A 1 110 ? 17.99600 12.18500 -0.42800 1.000 13.32000 198 ALA A C 1
ATOM 606 O O . ALA A 1 110 ? 17.54100 12.14200 -1.57700 1.000 17.08000 198 ALA A O 1
ATOM 608 N N . LYS A 1 111 ? 17.23400 12.00700 0.64900 1.000 16.14000 199 LYS A N 1
ATOM 609 C CA . LYS A 1 111 ? 15.80600 11.78400 0.48300 1.000 16.10000 199 LYS A CA 1
ATOM 610 C C . LYS A 1 111 ? 15.13800 12.97100 -0.19000 1.000 14.88000 199 LYS A C 1
ATOM 611 O O . LYS A 1 111 ? 14.22800 12.80000 -1.01100 1.000 16.17000 199 LYS A O 1
ATOM 617 N N . LEU A 1 112 ? 15.57700 14.18500 0.13500 1.000 13.97000 200 LEU A N 1
ATOM 618 C CA . LEU A 1 112 ? 15.04100 15.35600 -0.54300 1.000 12.15000 200 LEU A CA 1
ATOM 619 C C . LEU A 1 112 ? 15.37000 15.31600 -2.02900 1.000 14.37000 200 LEU A C 1
ATOM 620 O O . LEU A 1 112 ? 14.49700 15.51100 -2.87900 1.000 13.86000 200 LEU A O 1
ATOM 625 N N . ARG A 1 113 ? 16.63200 15.05200 -2.36000 1.000 18.11000 201 ARG A N 1
ATOM 626 C CA . ARG A 1 113 ? 17.02600 15.01900 -3.76500 1.000 19.11000 201 ARG A CA 1
ATOM 627 C C . ARG A 1 113 ? 16.27800 13.93900 -4.53400 1.000 17.09000 201 ARG A C 1
ATOM 628 O O . ARG A 1 113 ? 15.95900 14.13000 -5.71600 1.000 19.46000 201 ARG A O 1
ATOM 636 N N . ASP A 1 114 ? 15.97900 12.81300 -3.88100 1.000 18.57000 202 ASP A N 1
ATOM 637 C CA . ASP A 1 114 ? 15.25600 11.73000 -4.53800 1.000 20.74000 202 ASP A CA 1
ATOM 638 C C . ASP A 1 114 ? 13.87700 12.17800 -5.01800 1.000 21.21000 202 ASP A C 1
ATOM 639 O O . ASP A 1 114 ? 13.35600 11.63500 -6.00100 1.000 21.25000 202 ASP A O 1
ATOM 644 N N . LEU A 1 115 ? 13.27600 13.17000 -4.35500 1.000 17.48000 203 LEU A N 1
ATOM 645 C CA . LEU A 1 115 ? 12.01400 13.75300 -4.79100 1.000 18.62000 203 LEU A CA 1
ATOM 646 C C . LEU A 1 115 ? 12.21400 15.04000 -5.59600 1.000 17.21000 203 LEU A C 1
ATOM 647 O O . LEU A 1 115 ? 11.28300 15.84300 -5.71000 1.000 19.44000 203 LEU A O 1
ATOM 652 N N . ASP A 1 116 ? 13.41800 15.25300 -6.13100 1.000 18.79000 204 ASP A N 1
ATOM 653 C CA . ASP A 1 116 ? 13.78000 16.43500 -6.91100 1.000 22.06000 204 ASP A CA 1
ATOM 654 C C . ASP A 1 116 ? 13.85400 17.69500 -6.06500 1.000 19.05000 204 ASP A C 1
ATOM 655 O O . ASP A 1 116 ? 13.73300 18.80600 -6.59000 1.000 23.28000 204 ASP A O 1
ATOM 660 N N . GLY A 1 117 ? 14.08800 17.55100 -4.76500 1.000 15.44000 205 GLY A N 1
ATOM 661 C CA . GLY A 1 117 ? 14.18700 18.70600 -3.90100 1.000 14.84000 205 GLY A CA 1
ATOM 662 C C . GLY A 1 117 ? 15.62100 19.17500 -3.79600 1.000 20.09000 205 GLY A C 1
ATOM 663 O O . GLY A 1 117 ? 16.25600 19.06800 -2.74500 1.000 16.90000 205 GLY A O 1
ATOM 664 N N . TYR A 1 118 ? 16.13500 19.70600 -4.89500 1.000 21.40000 206 TYR A N 1
ATOM 665 C CA . TYR A 1 118 ? 17.52700 20.11200 -4.97000 1.000 17.00000 206 TYR A CA 1
ATOM 666 C C . TYR A 1 118 ? 17.73100 21.51000 -4.40800 1.000 14.98000 206 TYR A C 1
ATOM 667 O O . TYR A 1 118 ? 16.89500 22.40200 -4.57900 1.000 18.69000 206 TYR A O 1
ATOM 676 N N . GLY A 1 119 ? 18.83800 21.67900 -3.68600 1.000 11.82000 207 GLY A N 1
ATOM 677 C CA . GLY A 1 119 ? 19.19800 22.96600 -3.13900 1.000 13.62000 207 GLY A CA 1
ATOM 678 C C . GLY A 1 119 ? 18.38800 23.40700 -1.94200 1.000 14.64000 207 GLY A C 1
ATOM 679 O O . GLY A 1 119 ? 18.43700 24.58300 -1.57600 1.000 18.10000 207 GLY A O 1
ATOM 680 N N . LEU A 1 120 ? 17.63900 22.51100 -1.32800 1.000 13.29000 208 LEU A N 1
ATOM 681 C CA . LEU A 1 120 ? 16.81800 22.95200 -0.20800 1.000 15.25000 208 LEU A CA 1
ATOM 682 C C . LEU A 1 120 ? 17.56800 22.88400 1.10800 1.000 17.12000 208 LEU A C 1
ATOM 683 O O . LEU A 1 120 ? 17.46600 23.79800 1.92900 1.000 19.25000 208 LEU A O 1
ATOM 688 N N . LEU A 1 121 ? 18.30700 21.81300 1.33800 1.000 14.22000 209 LEU A N 1
ATOM 689 C CA . LEU A 1 121 ? 19.06800 21.66100 2.56900 1.000 12.75000 209 LEU A CA 1
ATOM 690 C C . LEU A 1 121 ? 20.49900 22.10000 2.29900 1.000 17.64000 209 LEU A C 1
ATOM 691 O O . LEU A 1 121 ? 21.15900 21.52300 1.43500 1.000 18.32000 209 LEU A O 1
ATOM 696 N N . ARG A 1 122 ? 20.96900 23.12200 3.01200 1.000 15.70000 210 ARG A N 1
ATOM 697 C CA . ARG A 1 122 ? 22.35600 23.56500 2.93200 1.000 18.04000 210 ARG A CA 1
ATOM 698 C C . ARG A 1 122 ? 23.14400 23.25300 4.19500 1.000 17.57000 210 ARG A C 1
ATOM 699 O O . ARG A 1 122 ? 22.63200 23.28000 5.31000 1.000 18.38000 210 ARG A O 1
ATOM 707 N N . THR A 1 123 ? 24.40900 22.94100 3.97500 1.000 14.60000 211 THR A N 1
ATOM 708 C CA . THR A 1 123 ? 25.45500 22.91800 4.98200 1.000 14.59000 211 THR A CA 1
ATOM 709 C C . THR A 1 123 ? 26.24800 24.21700 4.95400 1.000 18.36000 211 THR A C 1
ATOM 710 O O . THR A 1 123 ? 26.84100 24.56600 3.92500 1.000 16.81000 211 THR A O 1
ATOM 714 N N . VAL A 1 124 ? 26.32100 24.88700 6.10000 1.000 16.26000 212 VAL A N 1
ATOM 715 C CA . VAL A 1 124 ? 26.90700 26.21700 6.21100 1.000 16.28000 212 VAL A CA 1
ATOM 716 C C . VAL A 1 124 ? 27.98900 26.17000 7.28200 1.000 18.17000 212 VAL A C 1
ATOM 717 O O . VAL A 1 124 ? 27.70700 25.82300 8.43300 1.000 22.10000 212 VAL A O 1
ATOM 721 N N . ARG A 1 125 ? 29.21000 26.55000 6.92400 1.000 19.72000 213 ARG A N 1
ATOM 722 C CA . ARG A 1 125 ? 30.25200 26.70300 7.93400 1.000 18.79000 213 ARG A CA 1
ATOM 723 C C . ARG A 1 125 ? 30.06600 28.02900 8.66700 1.000 19.83000 213 ARG A C 1
ATOM 724 O O . ARG A 1 125 ? 29.66700 29.03400 8.07200 1.000 26.76000 213 ARG A O 1
ATOM 732 N N . GLY A 1 126 ? 30.35900 28.03100 9.96000 1.000 21.31000 214 GLY A N 1
ATOM 733 C CA . GLY A 1 126 ? 30.03600 29.18000 10.77100 1.000 22.89000 214 GLY A CA 1
ATOM 734 C C . GLY A 1 126 ? 30.86800 29.23900 12.03200 1.000 22.11000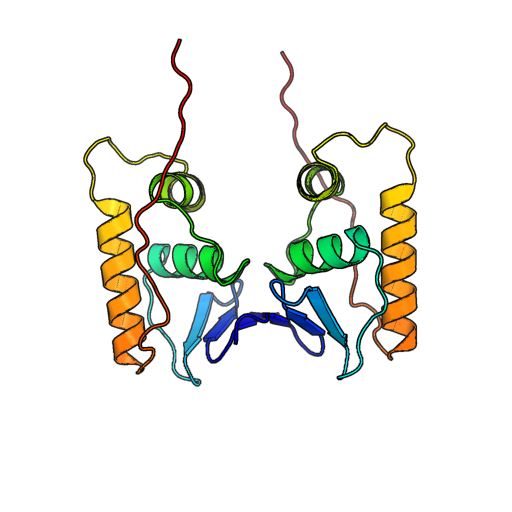 214 GLY A C 1
ATOM 735 O O . GLY A 1 126 ? 31.85500 28.51900 12.18900 1.000 24.54000 214 GLY A O 1
ATOM 736 N N . VAL A 1 127 ? 30.43000 30.10600 12.93900 1.000 24.92000 215 VAL A N 1
ATOM 737 C CA . VAL A 1 127 ? 31.17100 30.46300 14.13900 1.000 24.92000 215 VAL A CA 1
ATOM 738 C C . VAL A 1 127 ? 30.28100 30.23200 15.34900 1.000 21.35000 215 VAL A C 1
ATOM 739 O O . VAL A 1 127 ? 29.07100 30.47300 15.28900 1.000 20.83000 215 VAL A O 1
ATOM 743 N N . GLY A 1 128 ? 30.88600 29.76800 16.45000 1.000 20.54000 216 GLY A N 1
ATOM 744 C CA . GLY A 1 128 ? 30.17500 29.60900 17.69800 1.000 19.85000 216 GLY A CA 1
ATOM 745 C C . GLY A 1 128 ? 31.04600 30.00800 18.87700 1.000 17.38000 216 GLY A C 1
ATOM 746 O O . GLY A 1 128 ? 32.23800 30.29100 18.73100 1.000 17.99000 216 GLY A O 1
ATOM 747 N N . TYR A 1 129 ? 30.41900 30.03600 20.05000 1.000 15.79000 217 TYR A N 1
ATOM 748 C CA . TYR A 1 129 ? 31.05300 30.52600 21.26700 1.000 15.61000 217 TYR A CA 1
ATOM 749 C C . TYR A 1 129 ? 30.68400 29.62300 22.42900 1.000 15.30000 217 TYR A C 1
ATOM 750 O O . TYR A 1 129 ? 29.53500 29.19900 22.54500 1.000 18.43000 217 TYR A O 1
ATOM 759 N N . ALA A 1 130 ? 31.64800 29.34100 23.30300 1.000 15.99000 218 ALA A N 1
ATOM 760 C CA . ALA A 1 130 ? 31.38000 28.51300 24.46600 1.000 18.93000 218 ALA A CA 1
ATOM 761 C C . ALA A 1 130 ? 32.04000 29.10700 25.69700 1.000 17.35000 218 ALA A C 1
ATOM 762 O O . ALA A 1 130 ? 33.09900 29.73100 25.61700 1.000 18.20000 218 ALA A O 1
ATOM 764 N N . LEU A 1 131 ? 31.40400 28.88000 26.83800 1.000 16.95000 219 LEU A N 1
ATOM 765 C CA . LEU A 1 131 ? 31.92000 29.29000 28.13200 1.000 19.67000 219 LEU A CA 1
ATOM 766 C C . LEU A 1 131 ? 32.55200 28.09000 28.81800 1.000 28.39000 219 LEU A C 1
ATOM 767 O O . LEU A 1 131 ? 31.97100 26.99800 28.83600 1.000 32.22000 219 LEU A O 1
ATOM 772 N N . ARG A 1 132 ? 33.73800 28.29100 29.36700 1.000 32.68000 220 ARG A N 1
ATOM 773 C CA . ARG A 1 132 ? 34.40900 27.30800 30.19700 1.000 38.27000 220 ARG A CA 1
ATOM 774 C C . ARG A 1 132 ? 34.53400 27.87700 31.60600 1.000 38.06000 220 ARG A C 1
ATOM 775 O O . ARG A 1 132 ? 34.13600 29.01300 31.87200 1.000 38.20000 220 ARG A O 1
ATOM 783 N N . GLY A 1 133 ? 35.07000 27.07900 32.52200 1.000 40.61000 221 GLY A N 1
ATOM 784 C CA . GLY A 1 133 ? 35.14100 27.51400 33.90600 1.000 42.46000 221 GLY A CA 1
ATOM 785 C C . GLY A 1 133 ? 36.38500 27.08700 34.65600 1.000 43.93000 221 GLY A C 1
ATOM 786 O O . GLY A 1 133 ? 36.40900 27.10700 35.88800 1.000 45.04000 221 GLY A O 1
ATOM 787 N N . SER B 1 35 ? 9.65900 31.74300 -1.18000 1.000 38.95000 123 SER B N 1
ATOM 788 C CA . SER B 1 35 ? 9.85900 30.34000 -0.82800 1.000 38.85000 123 SER B CA 1
ATOM 789 C C . SER B 1 35 ? 10.58000 30.20600 0.51000 1.000 37.10000 123 SER B C 1
ATOM 790 O O . SER B 1 35 ? 10.97100 29.11500 0.91400 1.000 41.83000 123 SER B O 1
ATOM 793 N N . GLU B 1 36 ? 10.76600 31.33200 1.18700 1.000 31.70000 124 GLU B N 1
ATOM 794 C CA . GLU B 1 36 ? 11.17400 31.35000 2.58200 1.000 35.39000 124 GLU B CA 1
ATOM 795 C C . GLU B 1 36 ? 9.98200 31.48200 3.51400 1.000 30.80000 124 GLU B C 1
ATOM 796 O O . GLU B 1 36 ? 10.15200 31.42500 4.73700 1.000 32.19000 124 GLU B O 1
ATOM 802 N N . SER B 1 37 ? 8.78700 31.66800 2.96800 1.000 25.77000 125 SER B N 1
ATOM 803 C CA . SER B 1 37 ? 7.61600 31.95300 3.78100 1.000 21.59000 125 SER B CA 1
ATOM 804 C C . SER B 1 37 ? 6.94700 30.66900 4.25900 1.000 20.54000 125 SER B C 1
ATOM 805 O O . SER B 1 37 ? 7.03000 29.61000 3.62500 1.000 22.96000 125 SER B O 1
ATOM 808 N N . LEU B 1 38 ? 6.26600 30.78800 5.38600 1.000 15.43000 126 LEU B N 1
ATOM 809 C CA . LEU B 1 38 ? 5.51500 29.70100 5.99100 1.000 15.11000 126 LEU B CA 1
ATOM 810 C C . LEU B 1 38 ? 4.03700 29.90700 5.73800 1.000 18.71000 126 LEU B C 1
ATOM 811 O O . LEU B 1 38 ? 3.53500 31.02800 5.85100 1.000 17.93000 126 LEU B O 1
ATOM 816 N N . SER B 1 39 ? 3.33600 28.82300 5.43000 1.000 16.02000 127 SER B N 1
ATOM 817 C CA . SER B 1 39 ? 1.90700 28.89500 5.18600 1.000 18.13000 127 SER B CA 1
ATOM 818 C C . SER B 1 39 ? 1.20300 27.88800 6.07200 1.000 17.78000 127 SER B C 1
ATOM 819 O O . SER B 1 39 ? 1.56100 26.70600 6.09500 1.000 20.26000 127 SER B O 1
ATOM 822 N N . MET B 1 40 ? 0.22500 28.37800 6.82100 1.000 17.00000 128 MET B N 1
ATOM 823 C CA . MET B 1 40 ? -0.65300 27.56600 7.64600 1.000 15.92000 128 MET B CA 1
ATOM 824 C C . MET B 1 40 ? -2.05500 28.01600 7.29300 1.000 21.60000 128 MET B C 1
ATOM 825 O O . MET B 1 40 ? -2.43900 29.14200 7.62100 1.000 18.88000 128 MET B O 1
ATOM 830 N N . GLY B 1 41 ? -2.79600 27.16400 6.59700 1.000 20.37000 129 GLY B N 1
ATOM 831 C CA . GLY B 1 41 ? -4.11700 27.56700 6.13800 1.000 22.83000 129 GLY B CA 1
ATOM 832 C C . GLY B 1 41 ? -4.03300 28.82900 5.30000 1.000 16.65000 129 GLY B C 1
ATOM 833 O O . GLY B 1 41 ? -3.22500 28.93600 4.37400 1.000 20.34000 129 GLY B O 1
ATOM 834 N N . ASP B 1 42 ? -4.86600 29.80600 5.64000 1.000 16.72000 130 ASP B N 1
ATOM 835 C CA . ASP B 1 42 ? -4.94000 31.06600 4.92000 1.000 19.98000 130 ASP B CA 1
ATOM 836 C C . ASP B 1 42 ? -3.92300 32.07700 5.42300 1.000 17.19000 130 ASP B C 1
ATOM 837 O O . ASP B 1 42 ? -3.93300 33.23000 4.98400 1.000 16.49000 130 ASP B O 1
ATOM 842 N N . LEU B 1 43 ? -3.04000 31.67000 6.32300 1.000 16.33000 131 LEU B N 1
ATOM 843 C CA . LEU B 1 43 ? -2.02000 32.55600 6.85100 1.000 16.60000 131 LEU B CA 1
ATOM 844 C C . LEU B 1 43 ? -0.69000 32.25000 6.17700 1.000 15.50000 131 LEU B C 1
ATOM 845 O O . LEU B 1 43 ? -0.29100 31.09000 6.07000 1.000 18.24000 131 LEU B O 1
ATOM 850 N N . THR B 1 44 ? -0.00200 33.29500 5.73700 1.000 14.12000 132 THR B N 1
ATOM 851 C CA . THR B 1 44 ? 1.32800 33.15800 5.16600 1.000 14.29000 132 THR B CA 1
ATOM 852 C C . THR B 1 44 ? 2.22100 34.17800 5.84100 1.000 15.04000 132 THR B C 1
ATOM 853 O O . THR B 1 44 ? 1.85900 35.35500 5.94300 1.000 18.73000 132 THR B O 1
ATOM 857 N N . LEU B 1 45 ? 3.34800 33.71000 6.35800 1.000 13.40000 133 LEU B N 1
ATOM 858 C CA . LEU B 1 45 ? 4.25400 34.55100 7.12100 1.000 13.71000 133 LEU B CA 1
ATOM 859 C C . LEU B 1 45 ? 5.64700 34.39500 6.53200 1.000 15.75000 133 LEU B C 1
ATOM 860 O O . LEU B 1 45 ? 6.15300 33.27400 6.41700 1.000 14.47000 133 LEU B O 1
ATOM 865 N N . ASP B 1 46 ? 6.26000 35.51100 6.16900 1.000 15.09000 134 ASP B N 1
ATOM 866 C CA . ASP B 1 46 ? 7.61000 35.49200 5.62300 1.000 15.52000 134 ASP B CA 1
ATOM 867 C C . ASP B 1 46 ? 8.55700 36.10400 6.64100 1.000 16.15000 134 ASP B C 1
ATOM 868 O O . ASP B 1 46 ? 8.48900 37.31500 6.88500 1.000 16.56000 134 ASP B O 1
ATOM 873 N N . PRO B 1 47 ? 9.43800 35.31800 7.26300 1.000 18.54000 135 PRO B N 1
ATOM 874 C CA . PRO B 1 47 ? 10.32200 35.88800 8.29200 1.000 19.90000 135 PRO B CA 1
ATOM 875 C C . PRO B 1 47 ? 11.34700 36.85500 7.73600 1.000 22.32000 135 PRO B C 1
ATOM 876 O O . PRO B 1 47 ? 11.78700 37.75100 8.46500 1.000 27.48000 135 PRO B O 1
ATOM 880 N N . GLN B 1 48 ? 11.74200 36.69500 6.47100 1.000 22.33000 136 GLN B N 1
ATOM 881 C CA . GLN B 1 48 ? 12.75500 37.56300 5.87800 1.000 26.71000 136 GLN B CA 1
ATOM 882 C C . GLN B 1 48 ? 12.17300 38.93100 5.55600 1.000 25.86000 136 GLN B C 1
ATOM 883 O O . GLN B 1 48 ? 12.72000 39.96600 5.95600 1.000 25.46000 136 GLN B O 1
ATOM 889 N N . LYS B 1 49 ? 11.05200 38.95600 4.84300 1.000 20.93000 137 LYS B N 1
ATOM 890 C CA . LYS B 1 49 ? 10.39400 40.20800 4.51500 1.000 20.35000 137 LYS B CA 1
ATOM 891 C C . LYS B 1 49 ? 9.60500 40.77500 5.68400 1.000 16.16000 137 LYS B C 1
ATOM 892 O O . LYS B 1 49 ? 9.17900 41.93300 5.61900 1.000 18.18000 137 LYS B O 1
ATOM 898 N N . ARG B 1 50 ? 9.41600 39.99500 6.74700 1.000 17.30000 138 ARG B N 1
ATOM 899 C CA . ARG B 1 50 ? 8.50700 40.33000 7.84200 1.000 16.09000 138 ARG B CA 1
ATOM 900 C C . ARG B 1 50 ? 7.16500 40.80600 7.29000 1.000 16.52000 138 ARG B C 1
ATOM 901 O O . ARG B 1 50 ? 6.68200 41.91400 7.55400 1.000 16.40000 138 ARG B O 1
ATOM 909 N N . LEU B 1 51 ? 6.57500 39.91000 6.50600 1.000 13.68000 139 LEU B N 1
ATOM 910 C CA . LEU B 1 51 ? 5.29900 40.10300 5.84500 1.000 13.70000 139 LEU B CA 1
ATOM 911 C C . LEU B 1 51 ? 4.37900 38.97200 6.27900 1.000 14.26000 139 LEU B C 1
ATOM 912 O O . LEU B 1 51 ? 4.78200 37.80800 6.26800 1.000 15.93000 139 LEU B O 1
ATOM 917 N N . VAL B 1 52 ? 3.15900 39.31300 6.67200 1.000 12.40000 140 VAL B N 1
ATOM 918 C CA . VAL B 1 52 ? 2.13200 38.32400 6.96900 1.000 16.04000 140 VAL B CA 1
ATOM 919 C C . VAL B 1 52 ? 0.88800 38.68900 6.19100 1.000 17.96000 140 VAL B C 1
ATOM 920 O O . VAL B 1 52 ? 0.40000 39.81900 6.29200 1.000 17.33000 140 VAL B O 1
ATOM 924 N N . THR B 1 53 ? 0.35800 37.73700 5.43900 1.000 15.06000 141 THR B N 1
ATOM 925 C CA . THR B 1 53 ? -0.96100 37.92800 4.86600 1.000 15.56000 141 THR B CA 1
ATOM 926 C C . THR B 1 53 ? -1.93700 36.93200 5.46900 1.000 16.43000 141 THR B C 1
ATOM 927 O O . THR B 1 53 ? -1.55700 35.84300 5.90700 1.000 16.52000 141 THR B O 1
ATOM 931 N N . TYR B 1 54 ? -3.20200 37.32800 5.51100 1.000 17.24000 142 TYR B N 1
ATOM 932 C CA . TYR B 1 54 ? -4.28500 36.41400 5.83700 1.000 17.90000 142 TYR B CA 1
ATOM 933 C C . TYR B 1 54 ? -5.30800 36.57100 4.73400 1.000 16.07000 142 TYR B C 1
ATOM 934 O O . TYR B 1 54 ? -5.73200 37.69600 4.44600 1.000 18.40000 142 TYR B O 1
ATOM 943 N N . LYS B 1 55 ? -5.65600 35.46300 4.08700 1.000 17.89000 143 LYS B N 1
ATOM 944 C CA . LYS B 1 55 ? -6.53400 35.49000 2.91900 1.000 17.05000 143 LYS B CA 1
ATOM 945 C C . LYS B 1 55 ? -6.04300 36.50900 1.89200 1.000 20.11000 143 LYS B C 1
ATOM 946 O O . LYS B 1 55 ? -6.82400 37.25200 1.29000 1.000 21.49000 143 LYS B O 1
ATOM 952 N N . GLY B 1 56 ? -4.71800 36.54500 1.70500 1.000 18.65000 144 GLY B N 1
ATOM 953 C CA . GLY B 1 56 ? -4.06600 37.33600 0.68400 1.000 21.81000 144 GLY B CA 1
ATOM 954 C C . GLY B 1 56 ? -3.78000 38.77000 1.05800 1.000 20.82000 144 GLY B C 1
ATOM 955 O O . GLY B 1 56 ? -3.03600 39.44900 0.33500 1.000 25.68000 144 GLY B O 1
ATOM 956 N N . GLU B 1 57 ? -4.32600 39.25500 2.16100 1.000 20.04000 145 GLU B N 1
ATOM 957 C CA . GLU B 1 57 ? -4.22100 40.65700 2.52200 1.000 23.71000 145 GLU B CA 1
ATOM 958 C C . GLU B 1 57 ? -3.20900 40.82900 3.64200 1.000 21.13000 145 GLU B C 1
ATOM 959 O O . GLU B 1 57 ? -3.21200 40.07300 4.61600 1.000 20.18000 145 GLU B O 1
ATOM 965 N N . GLU B 1 58 ? -2.36000 41.83600 3.50000 1.000 21.16000 146 GLU B N 1
ATOM 966 C CA . GLU B 1 58 ? -1.30300 42.06200 4.46800 1.000 22.43000 146 GLU B CA 1
ATOM 967 C C . GLU B 1 58 ? -1.87400 42.54600 5.78800 1.000 20.96000 146 GLU B C 1
ATOM 968 O O . GLU B 1 58 ? -2.71200 43.44900 5.81900 1.000 23.65000 146 GLU B O 1
ATOM 97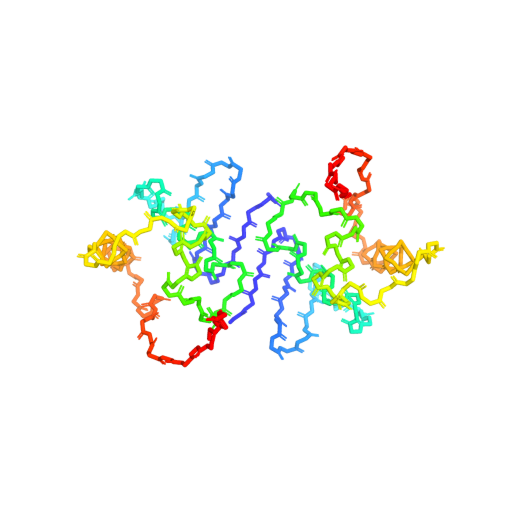4 N N . LEU B 1 59 ? -1.40200 41.95900 6.88300 1.000 18.30000 147 LEU B N 1
ATOM 975 C CA . LEU B 1 59 ? -1.73000 42.46800 8.20300 1.000 17.25000 147 LEU B CA 1
ATOM 976 C C . LEU B 1 59 ? -0.81900 43.63800 8.55200 1.000 15.08000 147 LEU B C 1
ATOM 977 O O . LEU B 1 59 ? 0.36300 43.65300 8.19500 1.000 18.48000 147 LEU B O 1
ATOM 982 N N . ARG B 1 60 ? -1.37500 44.61300 9.26000 1.000 17.91000 148 ARG B N 1
ATOM 983 C CA . ARG B 1 60 ? -0.60300 45.70700 9.83900 1.000 17.85000 148 ARG B CA 1
ATOM 984 C C . ARG B 1 60 ? -0.33700 45.34300 11.28400 1.000 17.77000 148 ARG B C 1
ATOM 985 O O . ARG B 1 60 ? -1.23600 45.43100 12.12100 1.000 21.21000 148 ARG B O 1
ATOM 993 N N . LEU B 1 61 ? 0.89400 44.95900 11.58700 1.000 17.23000 149 LEU B N 1
ATOM 994 C CA . LEU B 1 61 ? 1.22500 44.43600 12.90100 1.000 14.78000 149 LEU B CA 1
ATOM 995 C C . LEU B 1 61 ? 2.37300 45.22700 13.51300 1.000 14.04000 149 LEU B C 1
ATOM 996 O O . LEU B 1 61 ? 3.27500 45.69500 12.80600 1.000 14.49000 149 LEU B O 1
ATOM 1001 N N . SER B 1 62 ? 2.33700 45.36300 14.83400 1.000 12.61000 150 SER B N 1
ATOM 1002 C CA . SER B 1 62 ? 3.49400 45.84100 15.57000 1.000 13.20000 150 SER B CA 1
ATOM 1003 C C . SER B 1 62 ? 4.60500 44.80800 15.46100 1.000 16.18000 150 SER B C 1
ATOM 1004 O O . SER B 1 62 ? 4.34100 43.64700 15.16000 1.000 11.41000 150 SER B O 1
ATOM 1007 N N . PRO B 1 63 ? 5.85900 45.19600 15.70800 1.000 12.14000 151 PRO B N 1
ATOM 1008 C CA . PRO B 1 63 ? 6.94400 44.20500 15.60000 1.000 11.11000 151 PRO B CA 1
ATOM 1009 C C . PRO B 1 63 ? 6.71000 42.98200 16.46600 1.000 12.38000 151 PRO B C 1
ATOM 1010 O O . PRO B 1 63 ? 6.88400 41.85000 15.99600 1.000 10.95000 151 PRO B O 1
ATOM 1014 N N . LYS B 1 64 ? 6.25000 43.16800 17.69900 1.000 13.19000 152 LYS B N 1
ATOM 1015 C CA . LYS B 1 64 ? 6.09100 41.99700 18.55400 1.000 14.24000 152 LYS B CA 1
ATOM 1016 C C . LYS B 1 64 ? 4.83900 41.19900 18.21400 1.000 16.52000 152 LYS B C 1
ATOM 1017 O O . LYS B 1 64 ? 4.81000 39.97900 18.44300 1.000 12.09000 152 LYS B O 1
ATOM 1023 N N . GLU B 1 65 ? 3.82500 41.83900 17.62100 1.000 12.04000 153 GLU B N 1
ATOM 1024 C CA . GLU B 1 65 ? 2.69200 41.07300 17.09200 1.000 12.05000 153 GLU B CA 1
ATOM 1025 C C . GLU B 1 65 ? 3.12100 40.17300 15.94000 1.000 11.88000 153 GLU B C 1
ATOM 1026 O O . GLU B 1 65 ? 2.71400 39.00400 15.86900 1.000 12.51000 153 GLU B O 1
ATOM 1032 N N . PHE B 1 66 ? 3.93900 40.70100 15.03000 1.000 10.60000 154 PHE B N 1
ATOM 1033 C CA . PHE B 1 66 ? 4.50500 39.84600 13.99800 1.000 12.49000 154 PHE B CA 1
ATOM 1034 C C . PHE B 1 66 ? 5.31300 38.71900 14.62500 1.000 10.40000 154 PHE B C 1
ATOM 1035 O O . PHE B 1 66 ? 5.21100 37.55800 14.19900 1.000 11.44000 154 PHE B O 1
ATOM 1043 N N . ASP B 1 67 ? 6.13200 39.04100 15.63100 1.000 10.83000 155 ASP B N 1
ATOM 1044 C CA . ASP B 1 67 ? 6.98800 38.02400 16.23000 1.000 11.36000 155 ASP B CA 1
ATOM 1045 C C . ASP B 1 67 ? 6.16400 36.94500 16.90700 1.000 11.68000 155 ASP B C 1
ATOM 1046 O O . ASP B 1 67 ? 6.54000 35.76600 16.87600 1.000 12.20000 155 ASP B O 1
ATOM 1051 N N . ILE B 1 68 ? 5.04000 37.32400 17.52400 1.000 10.82000 156 ILE B N 1
ATOM 1052 C CA . ILE B 1 68 ? 4.15500 36.33000 18.12000 1.000 9.12000 156 ILE B CA 1
ATOM 1053 C C . ILE B 1 68 ? 3.67200 35.36500 17.05100 1.000 10.04000 156 ILE B C 1
ATOM 1054 O O . ILE B 1 68 ? 3.74300 34.14000 17.21200 1.000 11.39000 156 ILE B O 1
ATOM 1059 N N . LEU B 1 69 ? 3.17400 35.90400 15.94200 1.000 8.57000 157 LEU B N 1
ATOM 1060 C CA . LEU B 1 69 ? 2.70800 35.00700 14.89200 1.000 9.66000 157 LEU B CA 1
ATOM 1061 C C . LEU B 1 69 ? 3.85300 34.16300 14.35000 1.000 12.29000 157 LEU B C 1
ATOM 1062 O O . LEU B 1 69 ? 3.65300 32.99700 14.01400 1.000 11.66000 157 LEU B O 1
ATOM 1067 N N . ALA B 1 70 ? 5.05800 34.73100 14.24600 1.000 10.26000 158 ALA B N 1
ATOM 1068 C CA . ALA B 1 70 ? 6.16400 33.95200 13.68900 1.000 10.78000 158 ALA B CA 1
ATOM 1069 C C . ALA B 1 70 ? 6.59300 32.84200 14.63500 1.000 12.38000 158 ALA B C 1
ATOM 1070 O O . ALA B 1 70 ? 7.09200 31.80300 14.18700 1.000 13.45000 158 ALA B O 1
ATOM 1072 N N . LEU B 1 71 ? 6.42600 33.04500 15.94000 1.000 11.48000 159 LEU B N 1
ATOM 1073 C CA . LEU B 1 71 ? 6.65900 31.96500 16.89300 1.000 11.41000 159 LEU B CA 1
ATOM 1074 C C . LEU B 1 71 ? 5.56800 30.90500 16.80000 1.000 11.46000 159 LEU B C 1
ATOM 1075 O O . LEU B 1 71 ? 5.85300 29.70200 16.66700 1.000 12.17000 159 LEU B O 1
ATOM 1080 N N . LEU B 1 72 ? 4.30500 31.33100 16.86900 1.000 10.12000 160 LEU B N 1
ATOM 1081 C CA . LEU B 1 72 ? 3.21800 30.36300 16.95900 1.000 12.52000 160 LEU B CA 1
ATOM 1082 C C . LEU B 1 72 ? 3.06700 29.55200 15.67600 1.000 11.64000 160 LEU B C 1
ATOM 1083 O O . LEU B 1 72 ? 2.68400 28.37500 15.73200 1.000 15.46000 160 LEU B O 1
ATOM 1088 N N . ILE B 1 73 ? 3.36800 30.15100 14.52000 1.000 14.05000 161 ILE B N 1
ATOM 1089 C CA . ILE B 1 73 ? 3.20100 29.45300 13.24500 1.000 12.72000 161 ILE B CA 1
ATOM 1090 C C . ILE B 1 73 ? 4.26700 28.39000 13.04100 1.000 16.44000 161 ILE B C 1
ATOM 1091 O O . ILE B 1 73 ? 4.11400 27.53000 12.16100 1.000 16.74000 161 ILE B O 1
ATOM 1096 N N . ARG B 1 74 ? 5.34600 28.42700 13.82800 1.000 14.02000 162 ARG B N 1
ATOM 1097 C CA . ARG B 1 74 ? 6.39800 27.42500 13.69600 1.000 15.26000 162 ARG B CA 1
ATOM 1098 C C . ARG B 1 74 ? 5.83900 26.02300 13.82300 1.000 18.83000 162 ARG B C 1
ATOM 1099 O O . ARG B 1 74 ? 6.34700 25.08400 13.20500 1.000 18.73000 162 ARG B O 1
ATOM 1107 N N . GLN B 1 75 ? 4.82100 25.85700 14.66500 1.000 19.30000 163 GLN B N 1
ATOM 1108 C CA . GLN B 1 75 ? 4.18800 24.56700 14.91400 1.000 22.03000 163 GLN B CA 1
ATOM 1109 C C . GLN B 1 75 ? 2.71100 24.82600 15.13400 1.000 23.69000 163 GLN B C 1
ATOM 1110 O O . GLN B 1 75 ? 2.26400 24.98400 16.27600 1.000 20.00000 163 GLN B O 1
ATOM 1116 N N . PRO B 1 76 ? 1.90800 24.88100 14.06900 1.000 26.56000 164 PRO B N 1
ATOM 1117 C CA . PRO B 1 76 ? 0.45400 24.97500 14.22200 1.000 25.35000 164 PRO B CA 1
ATOM 1118 C C . PRO B 1 76 ? -0.10600 24.06600 15.31700 1.000 28.45000 164 PRO B C 1
ATOM 1119 O O . PRO B 1 76 ? 0.22000 22.87900 15.35600 1.000 25.79000 164 PRO B O 1
ATOM 1123 N N . GLY B 1 77 ? -0.94500 24.59600 16.20700 1.000 24.28000 165 GLY B N 1
ATOM 1124 C CA . GLY B 1 77 ? -1.50500 23.79200 17.27300 1.000 26.20000 165 GLY B CA 1
ATOM 1125 C C . GLY B 1 77 ? -0.65500 23.66400 18.52700 1.000 23.17000 165 GLY B C 1
ATOM 1126 O O . GLY B 1 77 ? -1.20900 23.41300 19.60900 1.000 30.83000 165 GLY B O 1
ATOM 1127 N N . ARG B 1 78 ? 0.66900 23.80300 18.42800 1.000 25.37000 166 ARG B N 1
ATOM 1128 C CA . ARG B 1 78 ? 1.50300 23.85300 19.62500 1.000 20.05000 166 ARG B CA 1
ATOM 1129 C C . ARG B 1 78 ? 1.09100 25.03900 20.48300 1.000 23.28000 166 ARG B C 1
ATOM 1130 O O . ARG B 1 78 ? 1.03000 26.17400 20.00100 1.000 20.64000 166 ARG B O 1
ATOM 1138 N N . VAL B 1 79 ? 0.79000 24.77900 21.75300 1.000 19.32000 167 VAL B N 1
ATOM 1139 C CA . VAL B 1 79 ? 0.46300 25.85800 22.68100 1.000 15.58000 167 VAL B CA 1
ATOM 1140 C C . VAL B 1 79 ? 1.76300 26.42700 23.22800 1.000 16.27000 167 VAL B C 1
ATOM 1141 O O . VAL B 1 79 ? 2.52000 25.73200 23.91100 1.000 18.13000 167 VAL B O 1
ATOM 1145 N N . TYR B 1 80 ? 2.03600 27.68600 22.91700 1.000 15.15000 168 TYR B N 1
ATOM 1146 C CA . TYR B 1 80 ? 3.19800 28.35600 23.46900 1.000 15.57000 168 TYR B CA 1
ATOM 1147 C C . TYR B 1 80 ? 2.79200 29.09500 24.73000 1.000 16.50000 168 TYR B C 1
ATOM 1148 O O . TYR B 1 80 ? 1.83500 29.87800 24.72000 1.000 15.98000 168 TYR B O 1
ATOM 1157 N N . SER B 1 81 ? 3.50200 28.83100 25.81900 1.000 16.17000 169 SER B N 1
ATOM 1158 C CA . SER B 1 81 ? 3.09600 29.43700 27.06700 1.000 14.88000 169 SER B CA 1
ATOM 1159 C C . SER B 1 81 ? 3.41100 30.92200 27.04800 1.000 13.87000 169 SER B C 1
ATOM 1160 O O . SER B 1 81 ? 4.27800 31.38600 26.30600 1.000 15.11000 169 SER B O 1
ATOM 1163 N N . ARG B 1 82 ? 2.67700 31.67100 27.87500 1.000 19.37000 170 ARG B N 1
ATOM 1164 C CA . ARG B 1 82 ? 3.00300 33.07800 28.06100 1.000 18.65000 170 ARG B CA 1
ATOM 1165 C C . ARG B 1 82 ? 4.45900 33.25100 28.46300 1.000 18.38000 170 ARG B C 1
ATOM 1166 O O . ARG B 1 82 ? 5.15200 34.14200 27.96200 1.000 16.59000 170 ARG B O 1
ATOM 1174 N N . GLN B 1 83 ? 4.95500 32.37200 29.33300 1.000 20.37000 171 GLN B N 1
ATOM 1175 C CA . GLN B 1 83 ? 6.34300 32.47600 29.76100 1.000 21.42000 171 GLN B CA 1
ATOM 1176 C C . GLN B 1 83 ? 7.31100 32.29000 28.60000 1.000 20.29000 171 GLN B C 1
ATOM 1177 O O . GLN B 1 83 ? 8.32700 32.98700 28.52000 1.000 22.18000 171 GLN B O 1
ATOM 1183 N N . GLU B 1 84 ? 7.02700 31.36900 27.67400 1.000 16.01000 172 GLU B N 1
ATOM 1184 C CA . GLU B 1 84 ? 7.99800 31.22100 26.59800 1.000 19.01000 172 GLU B CA 1
ATOM 1185 C C . GLU B 1 84 ? 7.81300 32.28900 25.52400 1.000 17.56000 172 GLU B C 1
ATOM 1186 O O . GLU B 1 84 ? 8.77400 32.63900 24.84000 1.000 20.70000 172 GLU B O 1
ATOM 1192 N N . ILE B 1 85 ? 6.60900 32.83800 25.37700 1.000 15.84000 173 ILE B N 1
ATOM 1193 C CA . ILE B 1 85 ? 6.47600 34.05000 24.57400 1.000 14.87000 173 ILE B CA 1
ATOM 1194 C C . ILE B 1 85 ? 7.29600 35.17000 25.18500 1.000 15.99000 173 ILE B C 1
ATOM 1195 O O . ILE B 1 85 ? 8.01600 35.89000 24.48100 1.000 17.84000 173 ILE B O 1
ATOM 1200 N N . GLY B 1 86 ? 7.21900 35.32700 26.50600 1.000 14.58000 174 GLY B N 1
ATOM 1201 C CA . GLY B 1 86 ? 8.07600 36.28600 27.17900 1.000 15.61000 174 GLY B CA 1
ATOM 1202 C C . GLY B 1 86 ? 9.55100 36.03100 26.93700 1.000 20.70000 174 GLY B C 1
ATOM 1203 O O . GLY B 1 86 ? 10.32300 36.96500 26.70400 1.000 20.81000 174 GLY B O 1
ATOM 1204 N N . GLN B 1 87 ? 9.96900 34.76600 27.00300 1.000 17.48000 175 GLN B N 1
ATOM 1205 C CA . GLN B 1 87 ? 11.38100 34.44300 26.81300 1.000 21.68000 175 GLN B CA 1
ATOM 1206 C C . GLN B 1 87 ? 11.80900 34.68700 25.37300 1.000 20.55000 175 GLN B C 1
ATOM 1207 O O . GLN B 1 87 ? 12.85600 35.29500 25.11300 1.000 22.30000 175 GLN B O 1
ATOM 1213 N N . GLU B 1 88 ? 10.98200 34.24900 24.42400 1.000 20.66000 176 GLU B N 1
ATOM 1214 C CA . GLU B 1 88 ? 11.36000 34.27100 23.01700 1.000 25.50000 176 GLU B CA 1
ATOM 1215 C C . GLU B 1 88 ? 11.28300 35.67100 22.43700 1.000 20.85000 176 GLU B C 1
ATOM 1216 O O . GLU B 1 88 ? 12.11100 36.05300 21.60400 1.000 24.86000 176 GLU B O 1
ATOM 1222 N N . ILE B 1 89 ? 10.29500 36.44800 22.85500 1.000 17.89000 177 ILE B N 1
ATOM 1223 C CA . ILE B 1 89 ? 9.99900 37.70500 22.19500 1.000 22.67000 177 ILE B CA 1
ATOM 1224 C C . ILE B 1 89 ? 10.30000 38.91700 23.06500 1.000 20.80000 177 ILE B C 1
ATOM 1225 O O . ILE B 1 89 ? 10.58200 39.99400 22.51500 1.000 24.88000 177 ILE B O 1
ATOM 1230 N N . TRP B 1 90 ? 10.31400 38.77300 24.39100 1.000 16.34000 178 TRP B N 1
ATOM 1231 C CA . TRP B 1 90 ? 10.65000 39.87300 25.29100 1.000 16.65000 178 TRP B CA 1
ATOM 1232 C C . TRP B 1 90 ? 11.93200 39.60700 26.07000 1.000 23.10000 178 TRP B C 1
ATOM 1233 O O . TRP B 1 90 ? 12.14400 40.19600 27.13700 1.000 20.07000 178 TRP B O 1
ATOM 1244 N N . GLN B 1 91 ? 12.77900 38.71500 25.57000 1.000 22.10000 179 GLN B N 1
ATOM 1245 C CA . GLN B 1 91 ? 14.06900 38.40900 26.18200 1.000 29.58000 179 GLN B CA 1
ATOM 1246 C C . GLN B 1 91 ? 13.93900 37.95400 27.63000 1.000 25.85000 179 GLN B C 1
ATOM 1247 O O . GLN B 1 91 ? 14.89400 38.07100 28.40700 1.000 29.63000 179 GLN B O 1
ATOM 1253 N N . GLY B 1 92 ? 12.77000 37.44400 28.01200 1.000 22.89000 180 GLY B N 1
ATOM 1254 C CA . GLY B 1 92 ? 12.55600 36.96400 29.36300 1.000 25.79000 180 GLY B CA 1
ATOM 1255 C C . GLY B 1 92 ? 12.45700 38.05000 30.40600 1.000 27.77000 180 GLY B C 1
ATOM 1256 O O . GLY B 1 92 ? 12.72700 37.79400 31.58200 1.000 30.39000 180 GLY B O 1
ATOM 1257 N N . ARG B 1 93 ? 12.06100 39.25800 30.01100 1.000 19.08000 181 ARG B N 1
ATOM 1258 C CA . ARG B 1 93 ? 12.05400 40.41400 30.90400 1.000 23.85000 181 ARG B CA 1
ATOM 1259 C C . ARG B 1 93 ? 10.70800 41.11600 30.87900 1.000 27.72000 181 ARG B C 1
ATOM 1260 O O . ARG B 1 93 ? 10.60800 42.33200 30.70000 1.000 35.20000 181 ARG B O 1
ATOM 1268 N N . LEU B 1 94 ? 9.64300 40.35100 31.07600 1.000 25.68000 182 LEU B N 1
ATOM 1269 C CA . LEU B 1 94 ? 8.32500 40.94000 31.24000 1.000 30.46000 182 LEU B CA 1
ATOM 1270 C C . LEU B 1 94 ? 8.02000 41.06400 32.72200 1.000 35.68000 182 LEU B C 1
ATOM 1271 O O . LEU B 1 94 ? 7.90500 40.03300 33.40600 1.000 34.79000 182 LEU B O 1
ATOM 1276 N N . PRO B 1 95 ? 7.88300 42.27400 33.26600 1.000 29.55000 183 PRO B N 1
ATOM 1277 C CA . PRO B 1 95 ? 7.56200 42.40000 34.69000 1.000 30.86000 183 PRO B CA 1
ATOM 1278 C C . PRO B 1 95 ? 6.18500 41.82500 34.96600 1.000 34.26000 183 PRO B C 1
ATOM 1279 O O . PRO B 1 95 ? 5.26400 41.95800 34.15600 1.000 31.68000 183 PRO B O 1
ATOM 1283 N N . GLU B 1 96 ? 6.05100 41.16700 36.11100 1.000 33.68000 184 GLU B N 1
ATOM 1284 C CA . GLU B 1 96 ? 4.74800 40.64100 36.47900 1.000 37.95000 184 GLU B CA 1
ATOM 1285 C C . GLU B 1 96 ? 3.75400 41.78900 36.57900 1.000 33.81000 184 GLU B C 1
ATOM 1286 O O . GLU B 1 96 ? 4.05300 42.84900 37.13600 1.000 36.10000 184 GLU B O 1
ATOM 1292 N N . GLY B 1 97 ? 2.58200 41.58800 35.99800 1.000 32.21000 185 GLY B N 1
ATOM 1293 C CA . GLY B 1 97 ? 1.57100 42.61800 35.94800 1.000 33.70000 185 GLY B CA 1
ATOM 1294 C C . GLY B 1 97 ? 1.52400 43.39300 34.65100 1.000 23.06000 185 GLY B C 1
ATOM 1295 O O . GLY B 1 97 ? 0.59500 44.18500 34.46100 1.000 20.86000 185 GLY B O 1
ATOM 1296 N N . SER B 1 98 ? 2.48600 43.19300 33.75300 1.000 22.67000 186 SER B N 1
ATOM 1297 C CA . SER B 1 98 ? 2.41100 43.83700 32.45000 1.000 21.18000 186 SER B CA 1
ATOM 1298 C C . SER B 1 98 ? 1.30000 43.20900 31.62200 1.000 20.58000 186 SER B C 1
ATOM 1299 O O . SER B 1 98 ? 1.12400 41.98700 31.61200 1.000 22.53000 186 SER B O 1
ATOM 1302 N N . ASN B 1 99 ? 0.53400 44.05300 30.93300 1.000 19.82000 187 ASN B N 1
ATOM 1303 C CA . ASN B 1 99 ? -0.54900 43.57400 30.08600 1.000 21.31000 187 ASN B CA 1
ATOM 1304 C C . ASN B 1 99 ? -0.15500 43.51300 28.62100 1.000 22.07000 187 ASN B C 1
ATOM 1305 O O . ASN B 1 99 ? -1.01900 43.28600 27.76800 1.000 19.14000 187 ASN B O 1
ATOM 1310 N N . VAL B 1 100 ? 1.12800 43.72400 28.30800 1.000 17.71000 188 VAL B N 1
ATOM 1311 C CA . VAL B 1 100 ? 1.49400 43.98400 26.92200 1.000 14.99000 188 VAL B CA 1
ATOM 1312 C C . VAL B 1 100 ? 1.25200 42.75300 26.05400 1.000 15.20000 188 VAL B C 1
ATOM 1313 O O . VAL B 1 100 ? 0.82900 42.87900 24.89700 1.000 15.58000 188 VAL B O 1
ATOM 1317 N N . VAL B 1 101 ? 1.48000 41.54900 26.58900 1.000 17.67000 189 VAL B N 1
ATOM 1318 C CA . VAL B 1 101 ? 1.16700 40.34700 25.81700 1.000 16.81000 189 VAL B CA 1
ATOM 1319 C C . VAL B 1 101 ? -0.32700 40.27300 25.55600 1.000 18.25000 189 VAL B C 1
ATOM 1320 O O . VAL B 1 101 ? -0.76600 40.01800 24.42500 1.000 15.28000 189 VAL B O 1
ATOM 1324 N N . ASP B 1 102 ? -1.12700 40.50400 26.60300 1.000 17.32000 190 ASP B N 1
ATOM 1325 C CA . ASP B 1 102 ? -2.57900 40.47700 26.46800 1.000 16.34000 190 ASP B CA 1
ATOM 1326 C C . ASP B 1 102 ? -3.04200 41.46100 25.40800 1.000 16.55000 190 ASP B C 1
ATOM 1327 O O . ASP B 1 102 ? -3.87100 41.13200 24.54900 1.000 17.98000 190 ASP B O 1
ATOM 1332 N N . VAL B 1 103 ? -2.51100 42.68400 25.44800 1.000 14.04000 191 VAL B N 1
ATOM 1333 C CA . VAL B 1 103 ? -2.95000 43.69700 24.50200 1.000 15.16000 191 VAL B CA 1
ATOM 1334 C C . VAL B 1 103 ? -2.57600 43.28200 23.08500 1.000 14.69000 191 VAL B C 1
ATOM 1335 O O . VAL B 1 103 ? -3.36600 43.43200 22.15400 1.000 14.24000 191 VAL B O 1
ATOM 1339 N N . HIS B 1 104 ? -1.37000 42.74100 22.90100 1.000 15.07000 192 HIS B N 1
ATOM 1340 C CA . HIS B 1 104 ? -0.98400 42.31700 21.55800 1.000 15.17000 192 HIS B CA 1
ATOM 1341 C C . HIS B 1 104 ? -1.83300 41.15300 21.07600 1.000 13.43000 192 HIS B C 1
ATOM 1342 O O . HIS B 1 104 ? -2.19400 41.11000 19.89700 1.000 14.51000 192 HIS B O 1
ATOM 1349 N N . MET B 1 105 ? -2.17800 40.21200 21.96700 1.000 15.19000 193 MET B N 1
ATOM 1350 C CA . MET B 1 105 ? -3.02400 39.09600 21.55100 1.000 16.77000 193 MET B CA 1
ATOM 1351 C C . MET B 1 105 ? -4.39800 39.59200 21.12400 1.000 15.29000 193 MET B C 1
ATOM 1352 O O . MET B 1 105 ? -4.92400 39.16600 20.08600 1.000 16.06000 193 MET B O 1
ATOM 1357 N N . ALA B 1 106 ? -4.98000 40.50800 21.90700 1.000 14.73000 194 ALA B N 1
ATOM 1358 C CA . ALA B 1 106 ? -6.24900 41.12500 21.54200 1.000 17.45000 194 ALA B CA 1
ATOM 1359 C C . ALA B 1 106 ? -6.16000 41.82800 20.19600 1.000 17.89000 194 ALA B C 1
ATOM 1360 O O . ALA B 1 106 ? -7.07700 41.72600 19.37400 1.000 18.78000 194 ALA B O 1
ATOM 1362 N N . ASN B 1 107 ? -5.06600 42.55100 19.94800 1.000 13.58000 195 ASN B N 1
ATOM 1363 C CA . ASN B 1 107 ? -4.91700 43.20900 18.65500 1.000 14.39000 195 ASN B CA 1
ATOM 1364 C C . ASN B 1 107 ? -4.83100 42.19200 17.53400 1.000 15.06000 195 ASN B C 1
ATOM 1365 O O . ASN B 1 107 ? -5.41100 42.39100 16.46300 1.000 17.39000 195 ASN B O 1
ATOM 1370 N N . LEU B 1 108 ? -4.07700 41.11700 17.74700 1.000 13.83000 196 LEU B N 1
ATOM 1371 C CA . LEU B 1 108 ? -3.95600 40.09200 16.71700 1.000 13.61000 196 LEU B CA 1
ATOM 1372 C C . LEU B 1 108 ? -5.31500 39.50800 16.37900 1.000 16.15000 196 LEU B C 1
ATOM 1373 O O . LEU B 1 108 ? -5.66700 39.36400 15.20000 1.000 18.64000 196 LEU B O 1
ATOM 1378 N N . ARG B 1 109 ? -6.10000 39.18100 17.40800 1.000 17.89000 197 ARG B N 1
ATOM 1379 C CA . ARG B 1 109 ? -7.42500 38.61700 17.17200 1.000 17.47000 197 ARG B CA 1
ATOM 1380 C C . ARG B 1 109 ? -8.28200 39.58000 16.37500 1.000 18.62000 197 ARG B C 1
ATOM 1381 O O . ARG B 1 109 ? -8.96900 39.18600 15.42500 1.000 20.13000 197 ARG B O 1
ATOM 1389 N N . ALA B 1 110 ? -8.27200 40.85700 16.76700 1.000 16.43000 198 ALA B N 1
ATOM 1390 C CA . ALA B 1 110 ? -9.08500 41.84900 16.07900 1.000 19.43000 198 ALA B CA 1
ATOM 1391 C C . ALA B 1 110 ? -8.68400 41.96400 14.61800 1.000 19.61000 198 ALA B C 1
ATOM 1392 O O . ALA B 1 110 ? -9.53800 42.02800 13.72500 1.000 17.57000 198 ALA B O 1
ATOM 1394 N N . LYS B 1 111 ? -7.37900 42.01100 14.35700 1.000 17.87000 199 LYS B N 1
ATOM 1395 C CA . LYS B 1 111 ? -6.91700 42.13900 12.98000 1.000 21.94000 199 LYS B CA 1
ATOM 1396 C C . LYS B 1 111 ? -7.27500 40.91000 12.15500 1.000 18.12000 199 LYS B C 1
ATOM 1397 O O . LYS B 1 111 ? -7.68400 41.03900 10.99800 1.000 20.02000 199 LYS B O 1
ATOM 1403 N N . LEU B 1 112 ? -7.17700 39.71300 12.73800 1.000 18.02000 200 LEU B N 1
ATOM 1404 C CA . LEU B 1 112 ? -7.62000 38.52600 12.01600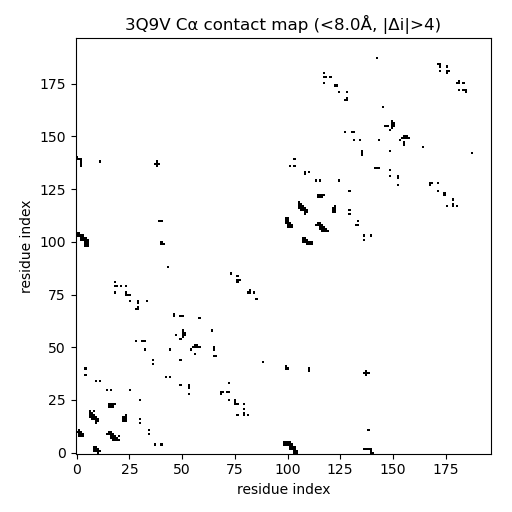 1.000 21.14000 200 LEU B CA 1
ATOM 1405 C C . LEU B 1 112 ? -9.12600 38.56800 11.76500 1.000 21.03000 200 LEU B C 1
ATOM 1406 O O . LEU B 1 112 ? -9.57800 38.28400 10.64900 1.000 22.44000 200 LEU B O 1
ATOM 1411 N N . ARG B 1 113 ? -9.91500 38.96200 12.77800 1.000 21.07000 201 ARG B N 1
ATOM 1412 C CA . ARG B 1 113 ? -11.36500 39.08200 12.59200 1.000 22.81000 201 ARG B CA 1
ATOM 1413 C C . ARG B 1 113 ? -11.70900 40.05500 11.47400 1.000 27.25000 201 ARG B C 1
ATOM 1414 O O . ARG B 1 113 ? -12.66400 39.83300 10.71600 1.000 24.96000 201 ARG B O 1
ATOM 1422 N N . ASP B 1 114 ? -10.96900 41.16400 11.38500 1.000 23.87000 202 ASP B N 1
ATOM 1423 C CA . ASP B 1 114 ? -11.17700 42.12600 10.30700 1.000 28.19000 202 ASP B CA 1
ATOM 1424 C C . ASP B 1 114 ? -11.02600 41.48500 8.93600 1.000 27.54000 202 ASP B C 1
ATOM 1425 O O . ASP B 1 114 ? -11.68400 41.90900 7.98100 1.000 25.40000 202 ASP B O 1
ATOM 1430 N N . LEU B 1 115 ? -10.15700 40.48000 8.81600 1.000 26.83000 203 LEU B N 1
ATOM 1431 C CA . LEU B 1 115 ? -9.92700 39.77800 7.56200 1.000 26.43000 203 LEU B CA 1
ATOM 1432 C C . LEU B 1 115 ? -10.68600 38.45800 7.48700 1.000 26.30000 203 LEU B C 1
ATOM 1433 O O . LEU B 1 115 ? -10.29900 37.57200 6.71500 1.000 26.35000 203 LEU B O 1
ATOM 1438 N N . ASP B 1 116 ? -11.75600 38.31200 8.27600 1.000 24.36000 204 ASP B N 1
ATOM 1439 C CA . ASP B 1 116 ? -12.59000 37.10700 8.27700 1.000 27.56000 204 ASP B CA 1
ATOM 1440 C C . ASP B 1 116 ? -11.82400 35.91500 8.85300 1.000 28.37000 204 ASP B C 1
ATOM 1441 O O . ASP B 1 116 ? -11.97800 34.77800 8.40700 1.000 31.00000 204 ASP B O 1
ATOM 1446 N N . GLY B 1 117 ? -11.00600 36.17100 9.87000 1.000 19.46000 205 GLY B N 1
ATOM 1447 C CA . GLY B 1 117 ? -10.26000 35.10900 10.51100 1.000 24.13000 205 GLY B CA 1
ATOM 1448 C C . GLY B 1 117 ? -10.68200 34.91700 11.94900 1.000 23.96000 205 GLY B C 1
ATOM 1449 O O . GLY B 1 117 ? -10.28500 35.68700 12.82500 1.000 25.98000 205 GLY B O 1
ATOM 1450 N N . TYR B 1 118 ? -11.48300 33.88800 12.20700 1.000 21.11000 206 TYR B N 1
ATOM 1451 C CA . TYR B 1 118 ? -12.04700 33.63700 13.52700 1.000 22.53000 206 TYR B CA 1
ATOM 1452 C C . TYR B 1 118 ? -11.51900 32.33200 14.09000 1.000 21.03000 206 TYR B C 1
ATOM 1453 O O . TYR B 1 118 ? -11.34700 31.36300 13.35200 1.000 23.39000 206 TYR B O 1
ATOM 1462 N N . GLY B 1 119 ? -11.27900 32.30600 15.40200 1.000 20.16000 207 GLY B N 1
ATOM 1463 C CA . GLY B 1 119 ? -10.83500 31.08700 16.04400 1.000 25.44000 207 GLY B CA 1
ATOM 1464 C C . GLY B 1 119 ? -9.43100 30.67700 15.68400 1.000 27.79000 207 GLY B C 1
ATOM 1465 O O . GLY B 1 119 ? -9.05200 29.52700 15.92500 1.000 28.35000 207 GLY B O 1
ATOM 1466 N N . LEU B 1 120 ? -8.65400 31.58600 15.09500 1.000 22.26000 208 LEU B N 1
ATOM 1467 C CA . LEU B 1 120 ? -7.28700 31.27700 14.69400 1.000 25.28000 208 LEU B CA 1
ATOM 1468 C C . LEU B 1 120 ? -6.34100 31.28500 15.88500 1.000 19.55000 208 LEU B C 1
ATOM 1469 O O . LEU B 1 120 ? -5.46800 30.41800 15.98700 1.000 21.42000 208 LEU B O 1
ATOM 1474 N N . LEU B 1 121 ? -6.48800 32.25700 16.78400 1.000 19.07000 209 LEU B N 1
ATOM 1475 C CA . LEU B 1 121 ? -5.60800 32.42200 17.93500 1.000 18.36000 209 LEU B CA 1
ATOM 1476 C C . LEU B 1 121 ? -6.34800 32.01600 19.20800 1.000 26.76000 209 LEU B C 1
ATOM 1477 O O . LEU B 1 121 ? -7.31500 32.67600 19.60700 1.000 26.64000 209 LEU B O 1
ATOM 1482 N N . ARG B 1 122 ? -5.87500 30.94900 19.85200 1.000 24.09000 210 ARG B N 1
ATOM 1483 C CA . ARG B 1 122 ? -6.51200 30.35300 21.02000 1.000 23.04000 210 ARG B CA 1
ATOM 1484 C C . ARG B 1 122 ? -5.70900 30.66000 22.27600 1.000 22.85000 210 ARG B C 1
ATOM 1485 O O . ARG B 1 122 ? -4.48400 30.54600 22.27000 1.000 20.78000 210 ARG B O 1
ATOM 1493 N N . THR B 1 123 ? -6.39900 31.03900 23.35000 1.000 20.34000 211 THR B N 1
ATOM 1494 C CA . THR B 1 123 ? -5.80000 31.17500 24.67300 1.000 19.93000 211 THR B CA 1
ATOM 1495 C C . THR B 1 123 ? -6.27900 30.01600 25.53300 1.000 26.22000 211 THR B C 1
ATOM 1496 O O . THR B 1 123 ? -7.48900 29.80800 25.66800 1.000 27.25000 211 THR B O 1
ATOM 1500 N N . VAL B 1 124 ? -5.33900 29.25500 26.10200 1.000 27.24000 212 VAL B N 1
ATOM 1501 C CA . VAL B 1 124 ? -5.68200 28.05100 26.85500 1.000 22.81000 212 VAL B CA 1
ATOM 1502 C C . VAL B 1 124 ? -4.85400 27.97800 28.13100 1.000 20.55000 212 VAL B C 1
ATOM 1503 O O . VAL B 1 124 ? -3.65900 28.29300 28.13800 1.000 26.03000 212 VAL B O 1
ATOM 1507 N N . ARG B 1 125 ? -5.49200 27.54600 29.21300 1.000 20.48000 213 ARG B N 1
ATOM 1508 C CA . ARG B 1 125 ? -4.77800 27.33600 30.46200 1.000 22.51000 213 ARG B CA 1
ATOM 1509 C C . ARG B 1 125 ? -4.01600 26.01900 30.43400 1.000 23.56000 213 ARG B C 1
ATOM 1510 O O . ARG B 1 125 ? -4.41500 25.05300 29.78000 1.000 24.22000 213 ARG B O 1
ATOM 1518 N N . GLY B 1 126 ? -2.91100 25.98200 31.16500 1.000 19.64000 214 GLY B N 1
ATOM 1519 C CA . GLY B 1 126 ? -2.08600 24.80100 31.14600 1.000 20.43000 214 GLY B CA 1
ATOM 1520 C C . GLY B 1 126 ? -1.25300 24.70300 32.39800 1.000 17.64000 214 GLY B C 1
ATOM 1521 O O . GLY B 1 126 ? -1.45900 25.43600 33.36700 1.000 19.73000 214 GLY B O 1
ATOM 1522 N N . VAL B 1 127 ? -0.28700 23.79700 32.35300 1.000 17.65000 215 VAL B N 1
ATOM 1523 C CA . VAL B 1 127 ? 0.54100 23.49300 33.50600 1.000 15.33000 215 VAL B CA 1
ATOM 1524 C C . VAL B 1 127 ? 1.99700 23.60600 33.09600 1.000 15.18000 215 VAL B C 1
ATOM 1525 O O . VAL B 1 127 ? 2.36800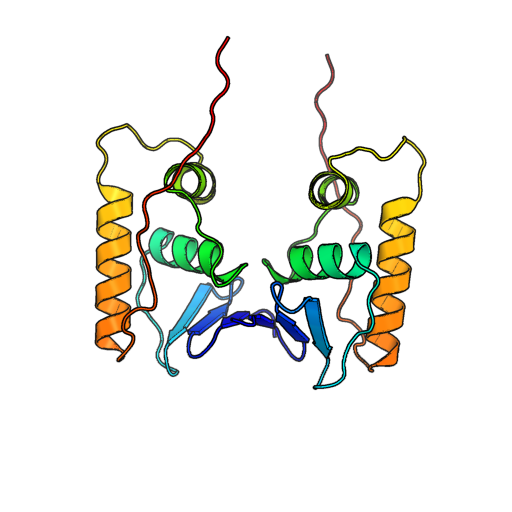 23.21300 31.98600 1.000 17.14000 215 VAL B O 1
ATOM 1529 N N . GLY B 1 128 ? 2.80800 24.16100 33.99300 1.000 14.65000 216 GLY B N 1
ATOM 1530 C CA . GLY B 1 128 ? 4.23600 24.22200 33.77600 1.000 13.51000 216 GLY B CA 1
ATOM 1531 C C . GLY B 1 128 ? 4.96800 23.86900 35.04700 1.000 14.43000 216 GLY B C 1
ATOM 1532 O O . GLY B 1 128 ? 4.38000 23.71300 36.12100 1.000 12.85000 216 GLY B O 1
ATOM 1533 N N . TYR B 1 129 ? 6.26900 23.72800 34.90300 1.000 11.81000 217 TYR B N 1
ATOM 1534 C CA . TYR B 1 129 ? 7.14000 23.31600 35.98400 1.000 13.90000 217 TYR B CA 1
ATOM 1535 C C . TYR B 1 129 ? 8.33500 24.24300 36.04500 1.000 12.18000 217 TYR B C 1
ATOM 1536 O O . TYR B 1 129 ? 8.87800 24.63500 35.00800 1.000 15.28000 217 TYR B O 1
ATOM 1545 N N . ALA B 1 130 ? 8.75000 24.59200 37.25800 1.000 13.74000 218 ALA B N 1
ATOM 1546 C CA . ALA B 1 130 ? 9.89700 25.45800 37.44500 1.000 15.26000 218 ALA B CA 1
ATOM 1547 C C . ALA B 1 130 ? 10.78800 24.88300 38.52900 1.000 15.84000 218 ALA B C 1
ATOM 1548 O O . ALA B 1 130 ? 10.31300 24.28500 39.49600 1.000 16.38000 218 ALA B O 1
ATOM 1550 N N . LEU B 1 131 ? 12.08900 25.04800 38.34300 1.000 13.82000 219 LEU B N 1
ATOM 1551 C CA . LEU B 1 131 ? 13.08200 24.59000 39.30000 1.000 15.12000 219 LEU B CA 1
ATOM 1552 C C . LEU B 1 131 ? 13.70900 25.79500 39.97900 1.000 21.24000 219 LEU B C 1
ATOM 1553 O O . LEU B 1 131 ? 14.23200 26.68600 39.30000 1.000 19.72000 219 LEU B O 1
ATOM 1558 N N . ARG B 1 132 ? 13.66300 25.81800 41.30600 1.000 22.05000 220 ARG B N 1
ATOM 1559 C CA . ARG B 1 132 ? 14.36800 26.82000 42.09100 1.000 26.11000 220 ARG B CA 1
ATOM 1560 C C . ARG B 1 132 ? 15.41700 26.14700 42.96600 1.000 26.97000 220 ARG B C 1
ATOM 1561 O O . ARG B 1 132 ? 15.36900 24.94000 43.21600 1.000 24.70000 220 ARG B O 1
ATOM 1569 N N . GLY B 1 133 ? 16.37000 26.94300 43.43600 1.000 29.12000 221 GLY B N 1
ATOM 1570 C CA . GLY B 1 133 ? 17.36200 26.44900 44.36900 1.000 29.95000 221 GLY B CA 1
ATOM 1571 C C . GLY B 1 133 ? 16.97300 26.80800 45.78900 1.000 32.76000 221 GLY B C 1
ATOM 1572 O O . GLY B 1 133 ? 16.02900 27.57900 45.99200 1.000 32.20000 221 GLY B O 1
#

Radius of gyration: 18.44 Å; Cα contacts (8 Å, |Δi|>4): 211; chains: 2; bounding box: 48×38×51 Å

Organism: Deinococcus radiodurans (strain ATCC 13939 / DSM 20539 / JCM 16871 / CCUG 27074 / LMG 4051 / NBRC 15346 / NCIMB 9279 / VKM B-1422 / R1) (NCBI:txid243230)

Solvent-accessible surface area: 13508 Å² total; per-residue (Å²): 135,33,3,31,32,42,75,9,42,3,16,52,174,144,119,58,2,22,13,126,61,106,78,11,179,30,40,99,69,8,7,40,0,8,11,10,29,4,61,45,19,78,107,88,22,62,157,156,45,8,5,113,82,18,31,118,48,195,46,96,188,81,48,95,36,10,58,67,44,28,57,67,0,66,57,66,2,115,116,36,95,2,124,60,84,21,203,116,80,235,70,130,63,208,75,174,203,129,120,74,26,1,34,36,52,80,12,39,0,10,48,133,142,116,58,3,24,10,91,67,104,91,12,172,40,37,99,71,4,12,40,0,9,21,5,34,1,53,38,16,74,101,88,24,43,146,129,48,7,5,114,102,19,33,128,33,172,48,96,184,73,50,95,47,9,78,70,27,25,56,57,0,69,33,60,5,111,115,35,87,3,144,46,80,22,176,111,78,243,70,134,63,211,71,176,197,127

Foldseek 3Di:
DWDDDQQWIQDVVVLFIDGVNHTQPADPLLSVLVVVCVVDPPDDQDQQNSCCRRVVSPDDPPDCVSVVSLVVSVVSCVVVVNPPRDDDDDDDDDDDDD/DQWADDPQWIAHPVVRWIDGVRHTFDADPLLSVVCVVCSVDPPDDDDPQVSCCVRVVNDDDPPDCVVVVSLVVNQVRCVVVVHHPRDDDDDDDDDDDDD